Protein AF-A0A9E5PZZ7-F1 (afdb_monomer_lite)

Foldseek 3Di:
DPDDDPDPDDPPDDPPLVCLLVLVAAEAEAEADAQCPPPPPNVSSLVSLQVQQVQLVVLCVVQPPPDPVSSVVSNVVSSVVSHHAYEYEHCDCHPSNVSHPYYAHAFDQQQAWDWDADPQQFIAIRHHNDHGPDRHYHPLLVVLVVLVVQLVVCVVVVNNVRSVVSPPSPDPGPQSVVVVVLVVADLQPPDDQNHDHPDGNVVNVVCDPVGDGPPHHDDPD

Radius of gyration: 20.5 Å; chains: 1; bounding box: 52×40×53 Å

Structure (mmCIF, N/CA/C/O backbone):
data_AF-A0A9E5PZZ7-F1
#
_entry.id   AF-A0A9E5PZZ7-F1
#
loop_
_atom_site.group_PDB
_atom_site.id
_atom_site.type_symbol
_atom_site.label_atom_id
_atom_site.label_alt_id
_atom_site.label_comp_id
_atom_site.label_asym_id
_atom_site.label_entity_id
_atom_site.label_seq_id
_atom_site.pdbx_PDB_ins_code
_atom_site.Cartn_x
_atom_site.Cartn_y
_atom_site.Cartn_z
_atom_site.occupancy
_atom_site.B_iso_or_equiv
_atom_site.auth_seq_id
_atom_site.auth_comp_id
_atom_site.auth_asym_id
_atom_site.auth_atom_id
_atom_site.pdbx_PDB_model_num
ATOM 1 N N . ALA A 1 1 ? 26.494 -3.458 -3.708 1.00 45.69 1 ALA A N 1
ATOM 2 C CA . ALA A 1 1 ? 25.987 -3.194 -2.348 1.00 45.69 1 ALA A CA 1
ATOM 3 C C . ALA A 1 1 ? 24.467 -3.154 -2.428 1.00 45.69 1 ALA A C 1
ATOM 5 O O . ALA A 1 1 ? 23.965 -2.548 -3.360 1.00 45.69 1 ALA A O 1
ATOM 6 N N . TYR A 1 2 ? 23.740 -3.837 -1.543 1.00 40.06 2 TYR A N 1
ATOM 7 C CA . TYR A 1 2 ? 22.280 -3.705 -1.466 1.00 40.06 2 TYR A CA 1
ATOM 8 C C . TYR A 1 2 ? 21.966 -2.291 -0.960 1.00 40.06 2 TYR A C 1
ATOM 10 O O . TYR A 1 2 ? 22.237 -1.984 0.202 1.00 40.06 2 TYR A O 1
ATOM 18 N N . VAL A 1 3 ? 21.504 -1.399 -1.838 1.00 49.88 3 VAL A N 1
ATOM 19 C CA . VAL A 1 3 ? 21.250 0.002 -1.484 1.00 49.88 3 VAL A CA 1
ATOM 20 C C . VAL A 1 3 ? 19.803 0.112 -1.025 1.00 49.88 3 VAL A C 1
ATOM 22 O O . VAL A 1 3 ? 18.913 0.436 -1.796 1.00 49.88 3 VAL A O 1
ATOM 25 N N . ARG A 1 4 ? 19.546 -0.171 0.256 1.00 60.03 4 ARG A N 1
ATOM 26 C CA . ARG A 1 4 ? 18.259 0.212 0.850 1.00 60.03 4 ARG A CA 1
ATOM 27 C C . ARG A 1 4 ? 18.177 1.748 0.829 1.00 60.03 4 ARG A C 1
ATOM 29 O O . ARG A 1 4 ? 19.138 2.376 1.289 1.00 60.03 4 ARG A O 1
ATOM 36 N N . PRO A 1 5 ? 17.062 2.355 0.380 1.00 58.66 5 PRO A N 1
ATOM 37 C CA . PRO A 1 5 ? 16.854 3.791 0.516 1.00 58.66 5 PRO A CA 1
ATOM 38 C C . PRO A 1 5 ? 17.131 4.260 1.955 1.00 58.66 5 PRO A C 1
ATOM 40 O O . PRO A 1 5 ? 16.873 3.512 2.911 1.00 58.66 5 PRO A O 1
ATOM 43 N N . PRO A 1 6 ? 17.676 5.472 2.152 1.00 66.75 6 PRO A N 1
ATOM 44 C CA . PRO A 1 6 ? 17.925 5.987 3.490 1.00 66.75 6 PRO A CA 1
ATOM 45 C C . PRO A 1 6 ? 16.616 6.022 4.288 1.00 66.75 6 PRO A C 1
ATOM 47 O O . PRO A 1 6 ? 15.587 6.480 3.798 1.00 66.75 6 PRO A O 1
ATOM 50 N N . TYR A 1 7 ? 16.645 5.524 5.530 1.00 74.19 7 TYR A N 1
ATOM 51 C CA . TYR A 1 7 ? 15.486 5.608 6.421 1.00 74.19 7 TYR A CA 1
ATOM 52 C C . TYR A 1 7 ? 15.152 7.089 6.668 1.00 74.19 7 TYR A C 1
ATOM 54 O O . TYR A 1 7 ? 16.017 7.797 7.188 1.00 74.19 7 TYR A O 1
ATOM 62 N N . PRO A 1 8 ? 13.934 7.559 6.338 1.00 73.62 8 PRO A N 1
ATOM 63 C CA . PRO A 1 8 ? 13.590 8.979 6.420 1.00 73.62 8 PRO A CA 1
ATOM 64 C C . PRO A 1 8 ? 13.375 9.469 7.862 1.00 73.62 8 PRO A C 1
ATOM 66 O O . PRO A 1 8 ? 13.226 10.666 8.094 1.00 73.62 8 PRO A O 1
ATOM 69 N N . GLY A 1 9 ? 13.325 8.559 8.842 1.00 79.88 9 GLY A N 1
ATOM 70 C CA . GLY A 1 9 ? 13.152 8.889 10.256 1.00 79.88 9 GLY A CA 1
ATOM 71 C C . GLY A 1 9 ? 14.465 9.008 11.037 1.00 79.88 9 GLY A C 1
ATOM 72 O O . GLY A 1 9 ? 15.567 8.820 10.522 1.00 79.88 9 GLY A O 1
ATOM 73 N N . ARG A 1 10 ? 14.337 9.283 12.340 1.00 83.31 10 ARG A N 1
ATOM 74 C CA . ARG A 1 10 ? 15.480 9.349 13.267 1.00 83.31 10 ARG A CA 1
ATOM 75 C C . ARG A 1 10 ? 16.170 7.986 13.392 1.00 83.31 10 ARG A C 1
ATOM 77 O O . ARG A 1 10 ? 15.528 6.948 13.266 1.00 83.31 10 ARG A O 1
ATOM 84 N N . ARG A 1 11 ? 17.480 7.993 13.652 1.00 84.56 11 ARG A N 1
ATOM 85 C CA . ARG A 1 11 ? 18.264 6.783 13.945 1.00 84.56 11 ARG A CA 1
ATOM 86 C C . ARG A 1 11 ? 18.409 6.604 15.469 1.00 84.56 11 ARG A C 1
ATOM 88 O O . ARG A 1 11 ? 18.587 7.613 16.149 1.00 84.56 11 ARG A O 1
ATOM 95 N N . PRO A 1 12 ? 18.376 5.363 15.997 1.00 86.75 12 PRO A N 1
ATOM 96 C CA . PRO A 1 12 ? 18.139 4.102 15.283 1.00 86.75 12 PRO A CA 1
ATOM 97 C C . PRO A 1 12 ? 16.712 4.016 14.719 1.00 86.75 12 PRO A C 1
ATOM 99 O O . PRO A 1 12 ? 15.800 4.660 15.229 1.00 86.75 12 PRO A O 1
ATOM 102 N N . ALA A 1 13 ? 16.541 3.260 13.628 1.00 85.19 13 ALA A N 1
ATOM 103 C CA . ALA A 1 13 ? 15.223 3.074 13.023 1.00 85.19 13 ALA A CA 1
ATOM 104 C C . ALA A 1 13 ? 14.261 2.402 14.018 1.00 85.19 13 ALA A C 1
ATOM 106 O O . ALA A 1 13 ? 14.695 1.633 14.878 1.00 85.19 13 ALA A O 1
ATOM 107 N N . LEU A 1 14 ? 12.963 2.687 13.887 1.00 87.19 14 LEU A N 1
ATOM 108 C CA . LEU A 1 14 ? 11.939 2.118 14.759 1.00 87.19 14 LEU A CA 1
ATOM 109 C C . LEU A 1 14 ? 11.929 0.588 14.631 1.00 87.19 14 LEU A C 1
ATOM 111 O O . LEU A 1 14 ? 11.796 0.056 13.529 1.00 87.19 14 LEU A O 1
ATOM 115 N N . ASN A 1 15 ? 12.027 -0.118 15.758 1.00 90.69 15 ASN A N 1
ATOM 116 C CA . ASN A 1 15 ? 11.728 -1.544 15.795 1.00 90.69 15 ASN A CA 1
ATOM 117 C C . ASN A 1 15 ? 10.203 -1.709 15.792 1.00 90.69 15 ASN A C 1
ATOM 119 O O . ASN A 1 15 ? 9.556 -1.517 16.820 1.00 90.69 15 ASN A O 1
ATOM 123 N N . VAL A 1 16 ? 9.645 -2.009 14.619 1.00 90.81 16 VAL A N 1
ATOM 124 C CA . VAL A 1 16 ? 8.195 -2.055 14.389 1.00 90.81 16 VAL A CA 1
ATOM 125 C C . VAL A 1 16 ? 7.518 -3.101 15.274 1.00 90.81 16 VAL A C 1
ATOM 127 O O . VAL A 1 16 ? 6.515 -2.782 15.906 1.00 90.81 16 VAL A O 1
ATOM 130 N N . ASP A 1 17 ? 8.086 -4.301 15.393 1.00 91.19 17 ASP A N 1
ATOM 131 C CA . ASP A 1 17 ? 7.550 -5.378 16.233 1.00 91.19 17 ASP A CA 1
ATOM 132 C C . ASP A 1 17 ? 7.431 -4.949 17.698 1.00 91.19 17 ASP A C 1
ATOM 134 O O . ASP A 1 17 ? 6.389 -5.126 18.333 1.00 91.19 17 ASP A O 1
ATOM 138 N N . GLU A 1 18 ? 8.481 -4.323 18.235 1.00 92.38 18 GLU A N 1
ATOM 139 C CA . GLU A 1 18 ? 8.462 -3.819 19.608 1.00 92.38 18 GLU A CA 1
ATOM 140 C C . GLU A 1 18 ? 7.520 -2.626 19.775 1.00 92.38 18 GLU A C 1
ATOM 142 O O . GLU A 1 18 ? 6.812 -2.564 20.776 1.00 92.38 18 GLU A O 1
ATOM 147 N N . ALA A 1 19 ? 7.460 -1.707 18.809 1.00 93.69 19 ALA A N 1
ATOM 148 C CA . ALA A 1 19 ? 6.554 -0.559 18.850 1.00 93.69 19 ALA A CA 1
ATOM 149 C C . ALA A 1 19 ? 5.079 -0.996 18.822 1.00 93.69 19 ALA A C 1
ATOM 151 O O . ALA A 1 19 ? 4.239 -0.467 19.558 1.00 93.69 19 ALA A O 1
ATOM 152 N N . VAL A 1 20 ? 4.760 -2.011 18.012 1.00 94.56 20 VAL A N 1
ATOM 153 C CA . VAL A 1 20 ? 3.444 -2.653 17.995 1.00 94.56 20 VAL A CA 1
ATOM 154 C C . VAL A 1 20 ? 3.165 -3.296 19.351 1.00 94.56 20 VAL A C 1
ATOM 156 O O . VAL A 1 20 ? 2.118 -3.027 19.936 1.00 94.56 20 VAL A O 1
ATOM 159 N N . ARG A 1 21 ? 4.096 -4.072 19.908 1.00 91.38 21 ARG A N 1
ATOM 160 C CA . ARG A 1 21 ? 3.911 -4.725 21.212 1.00 91.38 21 ARG A CA 1
ATOM 161 C C . ARG A 1 21 ? 3.745 -3.729 22.370 1.00 91.38 21 ARG A C 1
ATOM 163 O O . ARG A 1 21 ? 2.951 -3.969 23.271 1.00 91.38 21 ARG A O 1
ATOM 170 N N . ARG A 1 22 ? 4.484 -2.616 22.362 1.00 93.75 22 ARG A N 1
ATOM 171 C CA . ARG A 1 22 ? 4.503 -1.601 23.436 1.00 93.75 22 ARG A CA 1
ATOM 172 C C . ARG A 1 22 ? 3.323 -0.634 23.419 1.00 93.75 22 ARG A C 1
ATOM 174 O O . ARG A 1 22 ? 3.222 0.201 24.311 1.00 93.75 22 ARG A O 1
ATOM 181 N N . GLY A 1 23 ? 2.434 -0.717 22.431 1.00 94.19 23 GLY A N 1
ATOM 182 C CA . GLY A 1 23 ? 1.287 0.190 22.367 1.00 94.19 23 GLY A CA 1
ATOM 183 C C . GLY A 1 23 ? 1.538 1.504 21.624 1.00 94.19 23 GLY A C 1
ATOM 184 O O . GLY A 1 23 ? 0.652 2.359 21.597 1.00 94.19 23 GLY A O 1
ATOM 185 N N . GLU A 1 24 ? 2.716 1.672 21.018 1.00 94.44 24 GLU A N 1
ATOM 186 C CA . GLU A 1 24 ? 3.156 2.928 20.393 1.00 94.44 24 GLU A CA 1
ATOM 187 C C . GLU A 1 24 ? 2.465 3.167 19.039 1.00 94.44 24 GLU A C 1
ATOM 189 O O . GLU A 1 24 ? 2.231 4.304 18.633 1.00 94.44 24 GLU A O 1
ATOM 194 N N . VAL A 1 25 ? 2.077 2.088 18.351 1.00 95.00 25 VAL A N 1
ATOM 195 C CA . VAL A 1 25 ? 1.403 2.138 17.045 1.00 95.00 25 VAL A CA 1
ATOM 196 C C . VAL A 1 25 ? -0.115 2.167 17.222 1.00 95.00 25 VAL A C 1
ATOM 198 O O . VAL A 1 25 ? -0.680 1.245 17.810 1.00 95.00 25 VAL A O 1
ATOM 201 N N . LYS A 1 26 ? -0.794 3.195 16.697 1.00 95.75 26 LYS A N 1
ATOM 202 C CA . LYS A 1 26 ? -2.271 3.293 16.698 1.00 95.75 26 LYS A CA 1
ATOM 203 C C . LYS A 1 26 ? -2.919 2.726 15.442 1.00 95.75 26 LYS A C 1
ATOM 205 O O . LYS A 1 26 ? -3.989 2.136 15.533 1.00 95.75 26 LYS A O 1
ATOM 210 N N . THR A 1 27 ? -2.236 2.831 14.311 1.00 96.56 27 THR A N 1
ATOM 211 C CA . THR A 1 27 ? -2.688 2.290 13.031 1.00 96.56 27 THR A CA 1
ATOM 212 C C . THR A 1 27 ? -1.563 1.471 12.428 1.00 96.56 27 THR A C 1
ATOM 214 O O . THR A 1 27 ? -0.437 1.959 12.346 1.00 96.56 27 THR A O 1
ATOM 217 N N . PHE A 1 28 ? -1.858 0.240 12.016 1.00 97.00 28 PHE A N 1
ATOM 218 C CA . PHE A 1 28 ? -0.879 -0.667 11.428 1.00 97.00 28 PHE A CA 1
ATOM 219 C C . PHE A 1 28 ? -1.353 -1.120 10.048 1.00 97.00 28 PHE A C 1
ATOM 221 O O . PHE A 1 28 ? -2.359 -1.816 9.936 1.00 97.00 28 PHE A O 1
ATOM 228 N N . TRP A 1 29 ? -0.652 -0.678 9.003 1.00 97.44 29 TRP A N 1
ATOM 229 C CA . TRP A 1 29 ? -0.951 -1.002 7.609 1.00 97.44 29 TRP A CA 1
ATOM 230 C C . TRP A 1 29 ? -0.007 -2.101 7.135 1.00 97.44 29 TRP A C 1
ATOM 232 O O . TRP A 1 29 ? 1.200 -1.891 7.035 1.00 97.44 29 TRP A O 1
ATOM 242 N N . ILE A 1 30 ? -0.564 -3.269 6.838 1.00 97.12 30 ILE A N 1
ATOM 243 C CA . ILE A 1 30 ? 0.160 -4.424 6.317 1.00 97.12 30 ILE A CA 1
ATOM 244 C C . ILE A 1 30 ? -0.030 -4.438 4.797 1.00 97.12 30 ILE A C 1
ATOM 246 O O . ILE A 1 30 ? -1.099 -4.805 4.323 1.00 97.12 30 ILE A O 1
ATOM 250 N N . GLY A 1 31 ? 0.964 -3.966 4.042 1.00 96.75 31 GLY A N 1
ATOM 251 C CA . GLY A 1 31 ? 0.909 -3.906 2.576 1.00 96.75 31 GLY A CA 1
ATOM 252 C C . GLY A 1 31 ? 1.820 -4.946 1.934 1.00 96.75 31 GLY A C 1
ATOM 253 O O . GLY A 1 31 ? 3.018 -4.946 2.220 1.00 96.75 31 GLY A O 1
ATOM 254 N N . GLY A 1 32 ? 1.259 -5.834 1.109 1.00 96.00 32 GLY A N 1
ATOM 255 C CA . GLY A 1 32 ? 2.006 -6.811 0.302 1.00 96.00 32 GLY A CA 1
ATOM 256 C C . GLY A 1 32 ? 2.946 -7.727 1.095 1.00 96.00 32 GLY A C 1
ATOM 257 O O . GLY A 1 32 ? 3.969 -8.174 0.577 1.00 96.00 32 GLY A O 1
ATOM 258 N N . CYS A 1 33 ? 2.668 -7.961 2.380 1.00 95.88 33 CYS A N 1
ATOM 259 C CA . CYS A 1 33 ? 3.504 -8.783 3.249 1.00 95.88 33 CYS A CA 1
ATOM 260 C C . CYS A 1 33 ? 2.682 -9.482 4.339 1.00 95.88 33 CYS A C 1
ATOM 262 O O . CYS A 1 33 ? 1.543 -9.122 4.621 1.00 95.88 33 CYS A O 1
ATOM 264 N N . ASN A 1 34 ? 3.274 -10.498 4.970 1.00 96.56 34 ASN A N 1
ATOM 265 C CA . ASN A 1 34 ? 2.586 -11.366 5.927 1.00 96.56 34 ASN A CA 1
ATOM 266 C C . ASN A 1 34 ? 3.395 -11.514 7.234 1.00 96.56 34 ASN A C 1
ATOM 268 O O . ASN A 1 34 ? 3.983 -12.572 7.483 1.00 96.56 34 ASN A O 1
ATOM 272 N N . PRO A 1 35 ? 3.476 -10.457 8.066 1.00 95.62 35 PRO A N 1
ATOM 273 C CA . PRO A 1 35 ? 4.338 -10.426 9.247 1.00 95.62 35 PRO A CA 1
ATOM 274 C C . PRO A 1 35 ? 4.026 -11.504 10.291 1.00 95.62 35 PRO A C 1
ATOM 276 O O . PRO A 1 35 ? 4.925 -11.851 11.050 1.00 95.62 35 PRO A O 1
ATOM 279 N N . VAL A 1 36 ? 2.819 -12.086 10.321 1.00 95.50 36 VAL A N 1
ATOM 280 C CA . VAL A 1 36 ? 2.527 -13.206 11.245 1.00 95.50 36 VAL A CA 1
ATOM 281 C C . VAL A 1 36 ? 3.223 -14.509 10.850 1.00 95.50 36 VAL A C 1
ATOM 283 O O . VAL A 1 36 ? 3.236 -15.442 11.640 1.00 95.50 36 VAL A O 1
ATOM 286 N N . LEU A 1 37 ? 3.810 -14.587 9.651 1.00 95.31 37 LEU A N 1
ATOM 287 C CA . LEU A 1 37 ? 4.619 -15.731 9.219 1.00 95.31 37 LEU A CA 1
ATOM 288 C C . LEU A 1 37 ? 6.098 -15.382 9.026 1.00 95.31 37 LEU A C 1
ATOM 290 O O . LEU A 1 37 ? 6.935 -16.278 9.059 1.00 95.31 37 LEU A O 1
ATOM 294 N N . THR A 1 38 ? 6.431 -14.111 8.776 1.00 95.69 38 THR A N 1
ATOM 295 C CA . THR A 1 38 ? 7.761 -13.741 8.263 1.00 95.69 38 THR A CA 1
ATOM 296 C C . THR A 1 38 ? 8.612 -12.904 9.207 1.00 95.69 38 THR A C 1
ATOM 298 O O . THR A 1 38 ? 9.815 -12.788 8.968 1.00 95.69 38 THR A O 1
ATOM 301 N N . THR A 1 39 ? 8.047 -12.315 10.269 1.00 93.75 39 THR A N 1
ATOM 302 C CA . THR A 1 39 ? 8.884 -11.591 11.236 1.00 93.75 39 THR A CA 1
ATOM 303 C C . THR A 1 39 ? 9.608 -12.544 12.187 1.00 93.75 39 THR A C 1
ATOM 305 O O . THR A 1 39 ? 9.138 -13.641 12.484 1.00 93.75 39 THR A O 1
ATOM 308 N N . LEU A 1 40 ? 10.751 -12.104 12.722 1.00 91.25 40 LEU A N 1
ATOM 309 C CA . LEU A 1 40 ? 11.592 -12.892 13.629 1.00 91.25 40 LEU A CA 1
ATOM 310 C C . LEU A 1 40 ? 10.856 -13.316 14.910 1.00 91.25 40 LEU A C 1
ATOM 312 O O . LEU A 1 40 ? 11.209 -14.321 15.519 1.00 91.25 40 LEU A O 1
ATOM 316 N N . ARG A 1 41 ? 9.840 -12.551 15.330 1.00 91.06 41 ARG A N 1
ATOM 317 C CA . ARG A 1 41 ? 8.987 -12.845 16.491 1.00 91.06 41 ARG A CA 1
ATOM 318 C C . ARG A 1 41 ? 7.529 -13.066 16.078 1.00 91.06 41 ARG A C 1
ATOM 320 O O . ARG A 1 41 ? 6.629 -12.475 16.669 1.00 91.06 41 ARG A O 1
ATOM 327 N N . ALA A 1 42 ? 7.308 -13.898 15.062 1.00 94.31 42 ALA A N 1
ATOM 328 C CA . ALA A 1 42 ? 6.006 -14.123 14.427 1.00 94.31 42 ALA A CA 1
ATOM 329 C C . ALA A 1 42 ? 4.849 -14.372 15.413 1.00 94.31 42 ALA A C 1
ATOM 331 O O . ALA A 1 42 ? 3.826 -13.697 15.330 1.00 94.31 42 ALA A O 1
ATOM 332 N N . GLU A 1 43 ? 5.046 -15.235 16.415 1.00 95.19 43 GLU A N 1
ATOM 333 C CA . GLU A 1 43 ? 4.030 -15.505 17.445 1.00 95.19 43 GLU A CA 1
ATOM 334 C C . GLU A 1 43 ? 3.680 -14.250 18.265 1.00 95.19 43 GLU A C 1
ATOM 336 O O . GLU A 1 43 ? 2.511 -13.957 18.517 1.00 95.19 43 GLU A O 1
ATOM 341 N N . ALA A 1 44 ? 4.689 -13.473 18.672 1.00 94.88 44 ALA A N 1
ATOM 342 C CA . ALA A 1 44 ? 4.471 -12.250 19.441 1.00 94.88 44 ALA A CA 1
ATOM 343 C C . ALA A 1 44 ? 3.796 -11.163 18.593 1.00 94.88 44 ALA A C 1
ATOM 345 O O . ALA A 1 44 ? 2.969 -10.413 19.111 1.00 94.88 44 ALA A O 1
ATOM 346 N N . MET A 1 45 ? 4.126 -11.093 17.301 1.00 96.56 45 MET A N 1
ATOM 347 C CA . MET A 1 45 ? 3.456 -10.210 16.350 1.00 96.56 45 MET A CA 1
ATOM 348 C C . MET A 1 45 ? 1.983 -10.588 16.203 1.00 96.56 45 MET A C 1
ATOM 350 O O . MET A 1 45 ? 1.122 -9.731 16.377 1.00 96.56 45 MET A O 1
ATOM 354 N N . GLU A 1 46 ? 1.675 -11.860 15.944 1.00 97.50 46 GLU A N 1
ATOM 355 C CA . GLU A 1 46 ? 0.293 -12.327 15.812 1.00 97.50 46 GLU A CA 1
ATOM 356 C C . GLU A 1 46 ? -0.516 -12.064 17.085 1.00 97.50 46 GLU A C 1
ATOM 358 O O . GLU A 1 46 ? -1.597 -11.475 17.023 1.00 97.50 46 GLU A O 1
ATOM 363 N N . ARG A 1 47 ? 0.050 -12.392 18.251 1.00 97.38 47 ARG A N 1
ATOM 364 C CA . ARG A 1 47 ? -0.565 -12.095 19.547 1.00 97.38 47 ARG A CA 1
ATOM 365 C C . ARG A 1 47 ? -0.857 -10.603 19.706 1.00 97.38 47 ARG A C 1
ATOM 367 O O . ARG A 1 47 ? -1.957 -10.239 20.111 1.00 97.38 47 ARG A O 1
ATOM 374 N N . ALA A 1 48 ? 0.082 -9.735 19.329 1.00 96.81 48 ALA A N 1
ATOM 375 C CA . ALA A 1 48 ? -0.121 -8.293 19.394 1.00 96.81 48 ALA A CA 1
ATOM 376 C C . ALA A 1 48 ? -1.207 -7.804 18.419 1.00 96.81 48 ALA A C 1
ATOM 378 O O . ALA A 1 48 ? -1.981 -6.921 18.788 1.00 96.81 48 ALA A O 1
ATOM 379 N N . LEU A 1 49 ? -1.313 -8.368 17.208 1.00 97.50 49 LEU A N 1
ATOM 380 C CA . LEU A 1 49 ? -2.407 -8.042 16.283 1.00 97.50 49 LEU A CA 1
ATOM 381 C C . LEU A 1 49 ? -3.773 -8.425 16.869 1.00 97.50 49 LEU A C 1
ATOM 383 O O . LEU A 1 49 ? -4.714 -7.637 16.773 1.00 97.50 49 LEU A O 1
ATOM 387 N N . ILE A 1 50 ? -3.870 -9.591 17.514 1.00 97.75 50 ILE A N 1
ATOM 388 C CA . ILE A 1 50 ? -5.099 -10.072 18.160 1.00 97.75 50 ILE A CA 1
ATOM 389 C C . ILE A 1 50 ? -5.462 -9.183 19.355 1.00 97.75 50 ILE A C 1
ATOM 391 O O . ILE A 1 50 ? -6.532 -8.573 19.373 1.00 97.75 50 ILE A O 1
ATOM 395 N N . GLU A 1 51 ? -4.568 -9.079 20.340 1.00 97.69 51 GLU A N 1
ATOM 396 C CA . GLU A 1 51 ? -4.832 -8.396 21.611 1.00 97.69 51 GLU A CA 1
ATOM 397 C C . GLU A 1 51 ? -5.076 -6.902 21.405 1.00 97.69 51 GLU A C 1
ATOM 399 O O . GLU A 1 51 ? -6.025 -6.333 21.946 1.00 97.69 51 GLU A O 1
ATOM 404 N N . ARG A 1 52 ? -4.255 -6.252 20.574 1.00 97.75 52 ARG A N 1
ATOM 405 C CA . ARG A 1 52 ? -4.393 -4.815 20.324 1.00 97.75 52 ARG A CA 1
ATOM 406 C C . ARG A 1 52 ? -5.478 -4.500 19.302 1.00 97.75 52 ARG A C 1
ATOM 408 O O . ARG A 1 52 ? -6.023 -3.400 19.338 1.00 97.75 52 ARG A O 1
ATOM 415 N N . GLY A 1 53 ? -5.820 -5.428 18.411 1.00 98.12 53 GLY A N 1
ATOM 416 C CA . GLY A 1 53 ? -6.957 -5.277 17.502 1.00 98.12 53 GLY A CA 1
ATOM 417 C C . GLY A 1 53 ? -8.311 -5.443 18.200 1.00 98.12 53 GLY A C 1
ATOM 418 O O . GLY A 1 53 ? -9.291 -4.819 17.794 1.00 98.12 53 GLY A O 1
ATOM 419 N N . ALA A 1 54 ? -8.384 -6.224 19.282 1.00 98.38 54 ALA A N 1
ATOM 420 C CA . ALA A 1 54 ? -9.644 -6.557 19.952 1.00 98.38 54 ALA A CA 1
ATOM 421 C C . ALA A 1 54 ? -10.519 -5.338 20.332 1.00 98.38 54 ALA A C 1
ATOM 423 O O . ALA A 1 54 ? -11.696 -5.350 19.963 1.00 98.38 54 ALA A O 1
ATOM 424 N N . PRO A 1 55 ? -9.997 -4.246 20.938 1.00 98.44 55 PRO A N 1
ATOM 425 C CA . PRO A 1 55 ? -10.820 -3.076 21.263 1.00 98.44 55 PRO A CA 1
ATOM 426 C C . PRO A 1 55 ? -11.450 -2.408 20.033 1.00 98.44 55 PRO A C 1
ATOM 428 O O . PRO A 1 55 ? -12.572 -1.906 20.086 1.00 98.44 55 PRO A O 1
ATOM 431 N N . VAL A 1 56 ? -10.730 -2.387 18.908 1.00 98.50 56 VAL A N 1
ATOM 432 C CA . VAL A 1 56 ? -11.225 -1.814 17.649 1.00 98.50 56 VAL A CA 1
ATOM 433 C C . VAL A 1 56 ? -12.278 -2.728 17.028 1.00 98.50 56 VAL A C 1
ATOM 435 O O . VAL A 1 56 ? -13.303 -2.246 16.544 1.00 98.50 56 VAL A O 1
ATOM 438 N N . ARG A 1 57 ? -12.068 -4.047 17.078 1.00 98.19 57 ARG A N 1
ATOM 439 C CA . ARG A 1 57 ? -13.040 -5.047 16.619 1.00 98.19 57 ARG A CA 1
ATOM 440 C C . ARG A 1 57 ? -14.354 -4.963 17.398 1.00 98.19 57 ARG A C 1
ATOM 442 O O . ARG A 1 57 ? -15.420 -4.990 16.788 1.00 98.19 57 ARG A O 1
ATOM 449 N N . GLU A 1 58 ? -14.284 -4.785 18.715 1.00 98.44 58 GLU A N 1
ATOM 450 C CA . GLU A 1 58 ? -15.450 -4.551 19.574 1.00 98.44 58 GLU A CA 1
ATOM 451 C C . GLU A 1 58 ? -16.175 -3.245 19.209 1.00 98.44 58 GLU A C 1
ATOM 453 O O . GLU A 1 58 ? -17.397 -3.233 19.039 1.00 98.44 58 GLU A O 1
ATOM 458 N N . ALA A 1 59 ? -15.435 -2.147 19.018 1.00 98.44 59 ALA A N 1
ATOM 459 C CA . ALA A 1 59 ? -16.009 -0.869 18.597 1.00 98.44 59 ALA A CA 1
ATOM 460 C C . ALA A 1 59 ? -16.711 -0.969 17.232 1.00 98.44 59 ALA A C 1
ATOM 462 O O . ALA A 1 59 ? -17.803 -0.433 17.047 1.00 98.44 59 ALA A O 1
ATOM 463 N N . LEU A 1 60 ? -16.123 -1.692 16.278 1.00 97.88 60 LEU A N 1
ATOM 464 C CA . LEU A 1 60 ? -16.725 -1.938 14.967 1.00 97.88 60 LEU A CA 1
ATOM 465 C C . LEU A 1 60 ? -17.997 -2.785 15.058 1.00 97.88 60 LEU A C 1
ATOM 467 O O . LEU A 1 60 ? -18.958 -2.504 14.340 1.00 97.88 60 LEU A O 1
ATOM 471 N N . ALA A 1 61 ? -18.010 -3.797 15.928 1.00 97.88 61 ALA A N 1
ATOM 472 C CA . ALA A 1 61 ? -19.167 -4.659 16.136 1.00 97.88 61 ALA A CA 1
ATOM 473 C C . ALA A 1 61 ? -20.328 -3.901 16.799 1.00 97.88 61 ALA A C 1
ATOM 475 O O . ALA A 1 61 ? -21.452 -3.948 16.300 1.00 97.88 61 ALA A O 1
ATOM 476 N N . SER A 1 62 ? -20.053 -3.145 17.868 1.00 97.88 62 SER A N 1
ATOM 477 C CA . SER A 1 62 ? -21.071 -2.391 18.619 1.00 97.88 62 SER A CA 1
ATOM 478 C C . SER A 1 62 ? -21.643 -1.192 17.856 1.00 97.88 62 SER A C 1
ATOM 480 O O . SER A 1 62 ? -22.725 -0.705 18.178 1.00 97.88 62 SER A O 1
ATOM 482 N N . THR A 1 63 ? -20.946 -0.723 16.818 1.00 98.19 63 THR A N 1
ATOM 483 C CA . THR A 1 63 ? -21.394 0.388 15.964 1.00 98.19 63 THR A CA 1
ATOM 484 C C . THR A 1 63 ? -21.825 -0.045 14.563 1.00 98.19 63 THR A C 1
ATOM 486 O O . THR A 1 63 ? -21.970 0.787 13.663 1.00 98.19 63 THR A O 1
ATOM 489 N N . ARG A 1 64 ? -22.054 -1.346 14.344 1.00 96.62 64 ARG A N 1
ATOM 490 C CA . ARG A 1 64 ? -22.501 -1.870 13.049 1.00 96.62 64 ARG A CA 1
ATOM 491 C C . ARG A 1 64 ? -23.807 -1.195 12.608 1.00 96.62 64 ARG A C 1
ATOM 493 O O . ARG A 1 64 ? -24.756 -1.104 13.374 1.00 96.62 64 ARG A O 1
ATOM 500 N N . GLY A 1 65 ? -23.840 -0.719 11.362 1.00 95.94 65 GLY A N 1
ATOM 501 C CA . GLY A 1 65 ? -25.001 -0.033 10.777 1.00 95.94 65 GLY A CA 1
ATOM 502 C C . GLY A 1 65 ? -25.152 1.445 11.156 1.00 95.94 65 GLY A C 1
ATOM 503 O O . GLY A 1 65 ? -25.972 2.130 10.554 1.00 95.94 65 GLY A O 1
ATOM 504 N N . ARG A 1 66 ? -24.351 1.967 12.097 1.00 97.50 66 ARG A N 1
ATOM 505 C CA . ARG A 1 66 ? -24.357 3.398 12.444 1.00 97.50 66 ARG A CA 1
ATOM 506 C C . ARG A 1 66 ? -23.670 4.239 11.353 1.00 97.50 66 ARG A C 1
ATOM 508 O O . ARG A 1 66 ? -22.838 3.701 10.610 1.00 97.50 66 ARG A O 1
ATOM 515 N N . PRO A 1 67 ? -23.957 5.551 11.263 1.00 97.81 67 PRO A N 1
ATOM 516 C CA . PRO A 1 67 ? -23.258 6.457 10.353 1.00 97.81 67 PRO A CA 1
ATOM 517 C C . PRO A 1 67 ? -21.734 6.398 10.516 1.00 97.81 67 PRO A C 1
ATOM 519 O O . PRO A 1 67 ? -21.220 6.218 11.620 1.00 97.81 67 PRO A O 1
ATOM 522 N N . VAL A 1 68 ? -20.994 6.592 9.418 1.00 94.12 68 VAL A N 1
ATOM 523 C CA . VAL A 1 68 ? -19.522 6.469 9.398 1.00 94.12 68 VAL A CA 1
ATOM 524 C C . VAL A 1 68 ? -18.854 7.347 10.461 1.00 94.12 68 VAL A C 1
ATOM 526 O O . VAL A 1 68 ? -17.945 6.873 11.135 1.00 94.12 68 VAL A O 1
ATOM 529 N N . GLY A 1 69 ? -19.330 8.580 10.668 1.00 95.06 69 GLY A N 1
ATOM 530 C CA . GLY A 1 69 ? -18.781 9.485 11.684 1.00 95.06 69 GLY A CA 1
ATOM 531 C C . GLY A 1 69 ? -18.839 8.907 13.103 1.00 95.06 69 GLY A C 1
ATOM 532 O O . GLY A 1 69 ? -17.837 8.916 13.813 1.00 95.06 69 GLY A O 1
ATOM 533 N N . GLU A 1 70 ? -19.968 8.311 13.493 1.00 97.31 70 GLU A N 1
ATOM 534 C CA . GLU A 1 70 ? -20.127 7.683 14.814 1.00 97.31 70 GLU A CA 1
ATOM 535 C C . GLU A 1 70 ? -19.233 6.448 14.974 1.00 97.31 70 GLU A C 1
ATOM 537 O O . GLU A 1 70 ? -18.650 6.220 16.036 1.00 97.31 70 GLU A O 1
ATOM 542 N N . ARG A 1 71 ? -19.078 5.666 13.900 1.00 97.75 71 ARG A N 1
ATOM 543 C CA . ARG A 1 71 ? -18.181 4.503 13.879 1.00 97.75 71 ARG A CA 1
ATOM 544 C C . ARG A 1 71 ? -16.722 4.926 14.042 1.00 97.75 71 ARG A C 1
ATOM 546 O O . ARG A 1 71 ? -15.994 4.315 14.820 1.00 97.75 71 ARG A O 1
ATOM 553 N N . VAL A 1 72 ? -16.303 5.993 13.355 1.00 96.62 72 VAL A N 1
ATOM 554 C CA . VAL A 1 72 ? -14.953 6.565 13.475 1.00 96.62 72 VAL A CA 1
ATOM 555 C C . VAL A 1 72 ? -14.687 7.034 14.904 1.00 96.62 72 VAL A C 1
ATOM 557 O O . VAL A 1 72 ? -13.640 6.697 15.453 1.00 96.62 72 VAL A O 1
ATOM 560 N N . VAL A 1 73 ? -15.635 7.732 15.540 1.00 97.94 73 VAL A N 1
ATOM 561 C CA . VAL A 1 73 ? -15.504 8.155 16.946 1.00 97.94 73 VAL A CA 1
ATOM 562 C C . VAL A 1 73 ? -15.268 6.950 17.860 1.00 97.94 73 VAL A C 1
ATOM 564 O O . VAL A 1 73 ? -14.317 6.955 18.640 1.00 97.94 73 VAL A O 1
ATOM 567 N N . ALA A 1 74 ? -16.056 5.881 17.725 1.00 98.31 74 ALA A N 1
ATOM 568 C CA . ALA A 1 74 ? -15.886 4.679 18.544 1.00 98.31 74 ALA A CA 1
ATOM 569 C C . ALA A 1 74 ? -14.522 3.993 18.333 1.00 98.31 74 ALA A C 1
ATOM 571 O O . ALA A 1 74 ? -13.889 3.567 19.303 1.00 98.31 74 ALA A O 1
ATOM 572 N N . ILE A 1 75 ? -14.039 3.920 17.086 1.00 98.31 75 ILE A N 1
ATOM 573 C CA . ILE A 1 75 ? -12.710 3.378 16.757 1.00 98.31 75 ILE A CA 1
ATOM 574 C C . ILE A 1 75 ? -11.605 4.236 17.384 1.00 98.31 75 ILE A C 1
ATOM 576 O O . ILE A 1 75 ? -10.678 3.698 17.988 1.00 98.31 75 ILE A O 1
ATOM 580 N N . VAL A 1 76 ? -11.701 5.564 17.283 1.00 97.94 76 VAL A N 1
ATOM 581 C CA . VAL A 1 76 ? -10.731 6.491 17.884 1.00 97.94 76 VAL A CA 1
ATO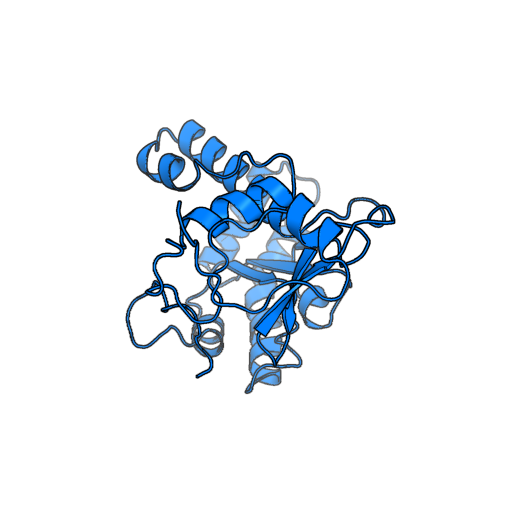M 582 C C . VAL A 1 76 ? -10.694 6.339 19.404 1.00 97.94 76 VAL A C 1
ATOM 584 O O . VAL A 1 76 ? -9.606 6.255 19.976 1.00 97.94 76 VAL A O 1
ATOM 587 N N . GLU A 1 77 ? -11.846 6.218 20.063 1.00 98.25 77 GLU A N 1
ATOM 588 C CA . GLU A 1 77 ? -11.904 5.961 21.506 1.00 98.25 77 GLU A CA 1
ATOM 589 C C . GLU A 1 77 ? -11.296 4.602 21.883 1.00 98.25 77 GLU A C 1
ATOM 591 O O . GLU A 1 77 ? -10.552 4.504 22.860 1.00 98.25 77 GLU A O 1
ATOM 596 N N . ALA A 1 78 ? -11.524 3.555 21.086 1.00 98.06 78 ALA A N 1
ATOM 597 C CA . ALA A 1 78 ? -10.860 2.266 21.281 1.00 98.06 78 ALA A CA 1
ATOM 598 C C . ALA A 1 78 ? -9.331 2.369 21.141 1.00 98.06 78 ALA A C 1
ATOM 600 O O . ALA A 1 78 ? -8.592 1.808 21.955 1.00 98.06 78 ALA A O 1
ATOM 601 N N . MET A 1 79 ? -8.838 3.135 20.163 1.00 97.81 79 MET A N 1
ATOM 602 C CA . MET A 1 79 ? -7.403 3.375 19.983 1.00 97.81 79 MET A CA 1
ATOM 603 C C . MET A 1 79 ? -6.784 4.170 21.143 1.00 97.81 79 MET A C 1
ATOM 605 O O . MET A 1 79 ? -5.656 3.878 21.562 1.00 97.81 79 MET A O 1
ATOM 609 N N . LYS A 1 80 ? -7.507 5.144 21.713 1.00 96.50 80 LYS A N 1
ATOM 610 C CA . LYS A 1 80 ? -7.063 5.892 22.905 1.00 96.50 80 LYS A CA 1
ATOM 611 C C . LYS A 1 80 ? -6.867 4.980 24.119 1.00 96.50 80 LYS A C 1
ATOM 613 O O . LYS A 1 80 ? -5.892 5.158 24.840 1.00 96.50 80 LYS A O 1
ATOM 618 N N . ARG A 1 81 ? -7.703 3.945 24.280 1.00 95.06 81 ARG A N 1
ATOM 619 C CA . ARG A 1 81 ? -7.594 2.930 25.351 1.00 95.06 81 ARG A CA 1
ATOM 620 C C . ARG A 1 81 ? -6.528 1.848 25.115 1.00 95.06 81 ARG A C 1
ATOM 622 O O . ARG A 1 81 ? -6.452 0.895 25.878 1.00 95.06 81 ARG A O 1
ATOM 629 N N . GLY A 1 82 ? -5.712 1.975 24.068 1.00 94.75 82 GLY A N 1
ATOM 630 C CA . GLY A 1 82 ? -4.622 1.037 23.759 1.00 94.75 82 GLY A CA 1
ATOM 631 C C . GLY A 1 82 ? -4.858 0.165 22.524 1.00 94.75 82 GLY A C 1
ATOM 632 O O . GLY A 1 82 ? -3.919 -0.493 22.063 1.00 94.75 82 GLY A O 1
ATOM 633 N N . GLY A 1 83 ? -6.061 0.225 21.942 1.00 97.88 83 GLY A N 1
ATOM 634 C CA . GLY A 1 83 ? -6.390 -0.459 20.696 1.00 97.88 83 GLY A CA 1
ATOM 635 C C . GLY A 1 83 ? -5.546 0.003 19.504 1.00 97.88 83 GLY A C 1
ATOM 636 O O . GLY A 1 83 ? -4.921 1.069 19.521 1.00 97.88 83 GLY A O 1
ATOM 637 N N . MET A 1 84 ? -5.539 -0.813 18.456 1.00 98.38 84 MET A N 1
ATOM 638 C CA . MET A 1 84 ? -4.798 -0.587 17.222 1.00 98.38 84 MET A CA 1
ATOM 639 C C . MET A 1 84 ? -5.670 -0.917 16.013 1.00 98.38 84 MET A C 1
ATOM 641 O O . MET A 1 84 ? -6.193 -2.024 15.896 1.00 98.38 84 MET A O 1
ATOM 645 N N . PHE A 1 85 ? -5.808 0.031 15.090 1.00 98.44 85 PHE A N 1
ATOM 6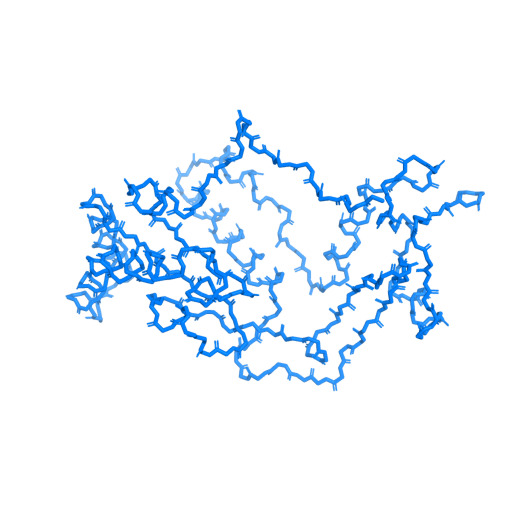46 C CA . PHE A 1 85 ? -6.518 -0.182 13.835 1.00 98.44 85 PHE A CA 1
ATOM 647 C C . PHE A 1 85 ? -5.596 -0.853 12.812 1.00 98.44 85 PHE A C 1
ATOM 649 O O . PHE A 1 85 ? -4.694 -0.233 12.253 1.00 98.44 85 PHE A O 1
ATOM 656 N N . VAL A 1 86 ? -5.806 -2.147 12.593 1.00 98.44 86 VAL A N 1
ATOM 657 C CA . VAL A 1 86 ? -5.090 -2.951 11.592 1.00 98.44 86 VAL A CA 1
ATOM 658 C C . VAL A 1 86 ? -5.781 -2.883 10.227 1.00 98.44 86 VAL A C 1
ATOM 660 O O . VAL A 1 86 ? -6.977 -3.164 10.133 1.00 98.44 86 VAL A O 1
ATOM 663 N N . MET A 1 87 ? -5.018 -2.560 9.186 1.00 98.25 87 MET A N 1
ATOM 664 C CA . MET A 1 87 ? -5.415 -2.619 7.776 1.00 98.25 87 MET A CA 1
ATOM 665 C C . MET A 1 87 ? -4.523 -3.613 7.044 1.00 98.25 87 MET A C 1
ATOM 667 O O . MET A 1 87 ? -3.332 -3.701 7.343 1.00 98.25 87 MET A O 1
ATOM 671 N N . ALA A 1 88 ? -5.083 -4.316 6.068 1.00 98.25 88 ALA A N 1
ATOM 672 C CA . ALA A 1 88 ? -4.324 -5.127 5.129 1.00 98.25 88 ALA A CA 1
ATOM 673 C C . ALA A 1 88 ? -4.587 -4.658 3.697 1.00 98.25 88 ALA A C 1
ATOM 675 O O . ALA A 1 88 ? -5.713 -4.309 3.353 1.00 98.25 88 ALA A O 1
ATOM 676 N N . GLN A 1 89 ? -3.546 -4.661 2.881 1.00 98.06 89 GLN A N 1
ATOM 677 C CA . GLN A 1 89 ? -3.586 -4.416 1.448 1.00 98.06 89 GLN A CA 1
ATOM 678 C C . GLN A 1 89 ? -2.854 -5.572 0.789 1.00 98.06 89 GLN A C 1
ATOM 680 O O . GLN A 1 89 ? -1.648 -5.732 0.987 1.00 98.06 89 GLN A O 1
ATOM 685 N N . ASP A 1 90 ? -3.606 -6.422 0.104 1.00 98.06 90 ASP A N 1
ATOM 686 C CA . ASP A 1 90 ? -3.104 -7.708 -0.359 1.00 98.06 90 ASP A CA 1
ATOM 687 C C . ASP A 1 90 ? -3.969 -8.235 -1.512 1.00 98.06 90 ASP A C 1
ATOM 689 O O . ASP A 1 90 ? -5.118 -7.824 -1.695 1.00 98.06 90 ASP A O 1
ATOM 693 N N . ILE A 1 91 ? -3.402 -9.165 -2.270 1.00 97.56 91 ILE A N 1
ATOM 694 C CA . ILE A 1 91 ? -4.056 -9.880 -3.372 1.00 97.56 91 ILE A CA 1
ATOM 695 C C . ILE A 1 91 ? -4.860 -11.085 -2.852 1.00 97.56 91 ILE A C 1
ATOM 697 O O . ILE A 1 91 ? -5.742 -11.597 -3.538 1.00 97.56 91 ILE A O 1
ATOM 701 N N . TYR A 1 92 ? -4.585 -11.532 -1.619 1.00 96.38 92 TYR A N 1
ATOM 702 C CA . TYR A 1 92 ? -5.281 -12.637 -0.962 1.00 96.38 92 TYR A CA 1
ATOM 703 C C . TYR A 1 92 ? -5.624 -12.330 0.496 1.00 96.38 92 TYR A C 1
ATOM 705 O O . TYR A 1 92 ? -5.012 -11.497 1.162 1.00 96.38 92 TYR A O 1
ATOM 713 N N . LEU A 1 93 ? -6.559 -13.103 1.058 1.00 96.62 93 LEU A N 1
ATOM 714 C CA . LEU A 1 93 ? -6.782 -13.126 2.502 1.00 96.62 93 LEU A CA 1
ATOM 715 C C . LEU A 1 93 ? -5.654 -13.905 3.210 1.00 96.62 93 LEU A C 1
ATOM 717 O O . LEU A 1 93 ? -5.795 -15.085 3.544 1.00 96.62 93 LEU A O 1
ATOM 721 N N . THR A 1 94 ? -4.520 -13.241 3.430 1.00 97.69 94 THR A N 1
ATOM 722 C CA . THR A 1 94 ? -3.343 -13.800 4.113 1.00 97.69 94 THR A CA 1
ATOM 723 C C . THR A 1 94 ? -3.575 -14.058 5.605 1.00 97.69 94 THR A C 1
ATOM 725 O O . THR A 1 94 ? -4.559 -13.612 6.199 1.00 97.69 94 THR A O 1
ATOM 728 N N . ALA A 1 95 ? -2.647 -14.781 6.246 1.00 97.56 95 ALA A N 1
ATOM 729 C CA . ALA A 1 95 ? -2.694 -15.028 7.690 1.00 97.56 95 ALA A CA 1
ATOM 730 C C . ALA A 1 95 ? -2.719 -13.711 8.489 1.00 97.56 95 ALA A C 1
ATOM 732 O O . ALA A 1 95 ? -3.527 -13.565 9.401 1.00 97.56 95 ALA A O 1
ATOM 733 N N . SER A 1 96 ? -1.923 -12.715 8.084 1.00 97.12 96 SER A N 1
ATOM 734 C CA . SER A 1 96 ? -1.998 -11.362 8.640 1.00 97.12 96 SER A CA 1
ATOM 735 C C . SER A 1 96 ? -3.327 -10.664 8.350 1.00 97.12 96 SER A C 1
ATOM 737 O O . SER A 1 96 ? -3.900 -10.063 9.259 1.00 97.12 96 SER A O 1
ATOM 739 N N . ALA A 1 97 ? -3.850 -10.756 7.123 1.00 97.56 97 ALA A N 1
ATOM 740 C CA . ALA A 1 97 ? -5.094 -10.084 6.745 1.00 97.56 97 ALA A CA 1
ATOM 741 C C . ALA A 1 97 ? -6.325 -10.585 7.522 1.00 97.56 97 ALA A C 1
ATOM 743 O O . ALA A 1 97 ? -7.245 -9.806 7.763 1.00 97.56 97 ALA A O 1
ATOM 744 N N . LYS A 1 98 ? -6.331 -11.837 8.006 1.00 97.56 98 LYS A N 1
ATOM 745 C CA . LYS A 1 98 ? -7.398 -12.364 8.888 1.00 97.56 98 LYS A CA 1
ATOM 746 C C . LYS A 1 98 ? -7.556 -11.568 10.189 1.00 97.56 98 LYS A C 1
ATOM 748 O O . LYS A 1 98 ? -8.647 -11.526 10.758 1.00 97.56 98 LYS A O 1
ATOM 753 N N . HIS A 1 99 ? -6.489 -10.911 10.640 1.00 97.75 99 HIS A N 1
ATOM 754 C CA . HIS A 1 99 ? -6.493 -10.068 11.836 1.00 97.75 99 HIS A CA 1
ATOM 755 C C . HIS A 1 99 ? -6.837 -8.603 11.540 1.00 97.75 99 HIS A C 1
ATOM 757 O O . HIS A 1 99 ? -7.055 -7.831 12.474 1.00 97.75 99 HIS A O 1
ATOM 763 N N . ALA A 1 100 ? -6.936 -8.204 10.269 1.00 98.25 100 ALA A N 1
ATOM 764 C CA . ALA A 1 100 ? -7.254 -6.834 9.888 1.00 98.25 100 ALA A CA 1
ATOM 765 C C . ALA A 1 100 ? -8.725 -6.470 10.154 1.00 98.25 100 ALA A C 1
ATOM 767 O O . ALA A 1 100 ? -9.615 -7.321 10.210 1.00 98.25 100 ALA A O 1
ATOM 768 N N . HIS A 1 101 ? -8.978 -5.173 10.319 1.00 98.31 101 HIS A N 1
ATOM 769 C CA . HIS A 1 101 ? -10.324 -4.596 10.408 1.00 98.31 101 HIS A CA 1
ATOM 770 C C . HIS A 1 101 ? -10.839 -4.114 9.048 1.00 98.31 101 HIS A C 1
ATOM 772 O O . HIS A 1 101 ? -12.041 -3.934 8.868 1.00 98.31 101 HIS A O 1
ATOM 778 N N . LEU A 1 102 ? -9.917 -3.882 8.115 1.00 96.94 102 LEU A N 1
ATOM 779 C CA . LEU A 1 102 ? -10.160 -3.466 6.743 1.00 96.94 102 LEU A CA 1
ATOM 780 C C . LEU A 1 102 ? -9.151 -4.188 5.850 1.00 96.94 102 LEU A C 1
ATOM 782 O O . LEU A 1 102 ? -7.958 -4.178 6.153 1.00 96.94 102 LEU A O 1
ATOM 786 N N . VAL A 1 103 ? -9.635 -4.786 4.765 1.00 97.94 103 VAL A N 1
ATOM 787 C CA . VAL A 1 103 ? -8.804 -5.395 3.723 1.00 97.94 103 VAL A CA 1
ATOM 788 C C . VAL A 1 103 ? -9.069 -4.647 2.420 1.00 97.94 103 VAL A C 1
ATOM 790 O O . VAL A 1 103 ? -10.227 -4.469 2.045 1.00 97.94 103 VAL A O 1
ATOM 793 N N . LEU A 1 104 ? -8.008 -4.177 1.773 1.00 98.19 104 LEU A N 1
ATOM 794 C CA . LEU A 1 104 ? -8.036 -3.457 0.505 1.00 98.19 104 LEU A CA 1
ATOM 795 C C . LEU A 1 104 ? -7.504 -4.392 -0.595 1.00 98.19 104 LEU A C 1
ATOM 797 O O . LEU A 1 104 ? -6.360 -4.838 -0.476 1.00 98.19 104 LEU A O 1
ATOM 801 N N . PRO A 1 105 ? -8.305 -4.719 -1.624 1.00 98.06 105 PRO A N 1
ATOM 802 C CA . PRO A 1 105 ? -7.886 -5.639 -2.676 1.00 98.06 105 PRO A CA 1
ATOM 803 C C . PRO A 1 105 ? -6.870 -4.964 -3.606 1.00 98.06 105 PRO A C 1
ATOM 805 O O . PRO A 1 105 ? -7.179 -3.951 -4.238 1.00 98.06 105 PRO A O 1
ATOM 808 N N . ALA A 1 106 ? -5.661 -5.518 -3.674 1.00 98.25 106 ALA A N 1
ATOM 809 C CA . ALA A 1 106 ? -4.598 -5.038 -4.554 1.00 98.25 106 ALA A CA 1
ATOM 810 C C . ALA A 1 106 ? -4.597 -5.786 -5.898 1.00 98.25 106 ALA A C 1
ATOM 812 O O . ALA A 1 106 ? -4.990 -6.950 -5.956 1.00 98.25 106 ALA A O 1
ATOM 813 N N . ALA A 1 107 ? -4.137 -5.120 -6.957 1.00 97.94 107 ALA A N 1
ATOM 814 C CA . ALA A 1 107 ? -3.873 -5.723 -8.263 1.00 97.94 107 ALA A CA 1
ATOM 815 C C . ALA A 1 107 ? -2.398 -6.143 -8.392 1.00 97.94 107 ALA A C 1
ATOM 817 O O . ALA A 1 107 ? -1.513 -5.465 -7.866 1.00 97.94 107 ALA A O 1
ATOM 818 N N . GLN A 1 108 ? -2.116 -7.232 -9.111 1.00 95.56 108 GLN A N 1
ATOM 819 C CA . GLN A 1 108 ? -0.758 -7.755 -9.313 1.00 95.56 108 GLN A CA 1
ATOM 820 C C . GLN A 1 108 ? -0.254 -7.580 -10.759 1.00 95.56 108 GLN A C 1
ATOM 822 O O . GLN A 1 108 ? -0.945 -7.096 -11.652 1.00 95.56 108 GLN A O 1
ATOM 827 N N . TRP A 1 109 ? 1.000 -7.974 -10.997 1.00 94.06 109 TRP A N 1
ATOM 828 C CA . TRP A 1 109 ? 1.562 -8.219 -12.322 1.00 94.06 109 TRP A CA 1
ATOM 829 C C . TRP A 1 109 ? 0.553 -8.861 -13.289 1.00 94.06 109 TRP A C 1
ATOM 831 O O . TRP A 1 109 ? -0.063 -9.874 -12.964 1.00 94.06 109 TRP A O 1
ATOM 841 N N . GLY A 1 110 ? 0.439 -8.276 -14.483 1.00 96.69 110 GLY A N 1
ATOM 842 C CA . GLY A 1 110 ? -0.508 -8.676 -15.526 1.00 96.69 110 GLY A CA 1
ATOM 843 C C . GLY A 1 110 ? -1.827 -7.903 -15.481 1.00 96.69 110 GLY A C 1
ATOM 844 O O . GLY A 1 110 ? -2.420 -7.664 -16.531 1.00 96.69 110 GLY A O 1
ATOM 845 N N . GLU A 1 111 ? -2.234 -7.429 -14.303 1.00 98.12 111 GLU A N 1
ATOM 846 C CA . GLU A 1 111 ? -3.450 -6.630 -14.075 1.00 98.12 111 GLU A CA 1
ATOM 847 C C . GLU A 1 111 ? -3.167 -5.115 -14.094 1.00 98.12 111 GLU A C 1
ATOM 849 O O . GLU A 1 111 ? -4.068 -4.289 -14.239 1.00 98.12 111 GLU A O 1
ATOM 854 N N . MET A 1 112 ? -1.888 -4.749 -13.986 1.00 97.25 112 MET A N 1
ATOM 855 C CA . MET A 1 112 ? -1.345 -3.397 -14.107 1.00 97.25 112 MET A CA 1
ATOM 856 C C . MET A 1 112 ? 0.016 -3.443 -14.800 1.00 97.25 112 MET A C 1
ATOM 858 O O . MET A 1 112 ? 0.665 -4.498 -14.801 1.00 97.25 112 MET A O 1
ATOM 862 N N . ASN A 1 113 ? 0.479 -2.316 -15.352 1.00 97.75 113 ASN A N 1
ATOM 863 C CA . ASN A 1 113 ? 1.876 -2.265 -15.763 1.00 97.75 113 ASN A CA 1
ATOM 864 C C . ASN A 1 113 ? 2.764 -2.194 -14.521 1.00 97.75 113 ASN A C 1
ATOM 866 O O . ASN A 1 113 ? 2.425 -1.565 -13.516 1.00 97.75 113 ASN A O 1
ATOM 870 N N . LEU A 1 114 ? 3.919 -2.843 -14.590 1.00 96.88 114 LEU A N 1
ATOM 871 C CA . LEU A 1 114 ? 4.866 -2.883 -13.488 1.00 96.88 114 LEU A CA 1
ATOM 872 C C . LEU A 1 114 ? 6.286 -2.821 -14.029 1.00 96.88 114 LEU A C 1
ATOM 874 O O . LEU A 1 114 ? 6.633 -3.507 -14.984 1.00 96.88 114 LEU A O 1
ATOM 878 N N . THR A 1 115 ? 7.144 -2.044 -13.383 1.00 96.69 115 THR A N 1
ATOM 879 C CA . THR A 1 115 ? 8.580 -2.052 -13.668 1.00 96.69 115 THR A CA 1
ATOM 880 C C . THR A 1 115 ? 9.343 -2.660 -12.507 1.00 96.69 115 THR A C 1
ATOM 882 O O . THR A 1 115 ? 9.095 -2.313 -11.353 1.00 96.69 115 THR A O 1
ATOM 885 N N . SER A 1 116 ? 10.288 -3.555 -12.795 1.00 95.75 116 SER A N 1
ATOM 886 C CA . SER A 1 116 ? 11.130 -4.160 -11.760 1.00 95.75 116 SER A CA 1
ATOM 887 C C . SER A 1 116 ? 12.550 -4.413 -12.250 1.00 95.75 116 SER A C 1
ATOM 889 O O . SER A 1 116 ? 12.795 -4.598 -13.445 1.00 95.75 116 SER A O 1
ATOM 891 N N . ILE A 1 117 ? 13.477 -4.433 -11.294 1.00 94.75 117 ILE A N 1
ATOM 892 C CA . ILE A 1 117 ? 14.910 -4.638 -11.482 1.00 94.75 117 ILE A CA 1
ATOM 893 C C . ILE A 1 117 ? 15.279 -6.014 -10.914 1.00 94.75 117 ILE A C 1
ATOM 895 O O . ILE A 1 117 ? 14.938 -6.333 -9.777 1.00 94.75 117 ILE A O 1
ATOM 899 N N . ASN A 1 118 ? 15.979 -6.845 -11.691 1.00 94.44 118 ASN A N 1
ATOM 900 C CA . ASN A 1 118 ? 16.446 -8.161 -11.230 1.00 94.44 118 ASN A CA 1
ATOM 901 C C . ASN A 1 118 ? 17.848 -8.111 -10.572 1.00 94.44 118 ASN A C 1
ATOM 903 O O . ASN A 1 118 ? 18.464 -7.055 -10.433 1.00 94.44 118 ASN A O 1
ATOM 907 N N . GLY A 1 119 ? 18.395 -9.279 -10.214 1.00 92.81 119 GLY A N 1
ATOM 908 C CA . GLY A 1 119 ? 19.692 -9.400 -9.531 1.00 92.81 119 GLY A CA 1
ATOM 909 C C . GLY A 1 119 ? 20.921 -8.903 -10.312 1.00 92.81 119 GLY A C 1
ATOM 910 O O . GLY A 1 119 ? 21.930 -8.562 -9.697 1.00 92.81 119 GLY A O 1
ATOM 911 N N . GLU A 1 120 ? 20.850 -8.799 -11.643 1.00 94.19 120 GLU A N 1
ATOM 912 C CA . GLU A 1 120 ? 21.907 -8.196 -12.479 1.00 94.19 120 GLU A CA 1
ATOM 913 C C . GLU A 1 120 ? 21.644 -6.712 -12.797 1.00 94.19 120 GLU A C 1
ATOM 915 O O . GLU A 1 120 ? 22.331 -6.124 -13.635 1.00 94.19 120 GLU A O 1
ATOM 920 N N . ARG A 1 121 ? 20.667 -6.108 -12.107 1.00 95.25 121 ARG A N 1
ATOM 921 C CA . ARG A 1 121 ? 20.212 -4.721 -12.266 1.00 95.25 121 ARG A CA 1
ATOM 922 C C . ARG A 1 121 ? 19.488 -4.427 -13.578 1.00 95.25 121 ARG A C 1
ATOM 924 O O . ARG A 1 121 ? 19.502 -3.297 -14.046 1.00 95.25 121 ARG A O 1
ATOM 931 N N . ARG A 1 122 ? 18.835 -5.418 -14.182 1.00 97.00 122 ARG A N 1
ATOM 932 C CA . ARG A 1 122 ? 18.074 -5.238 -15.424 1.00 97.00 122 ARG A CA 1
ATOM 933 C C . ARG A 1 122 ? 16.645 -4.784 -15.137 1.00 97.00 122 ARG A C 1
ATOM 935 O O . ARG A 1 122 ? 15.828 -5.584 -14.670 1.00 97.00 122 ARG A O 1
ATOM 942 N N . LEU A 1 123 ? 16.368 -3.519 -15.435 1.00 97.56 123 LEU A N 1
ATOM 943 C CA . LEU A 1 123 ? 15.048 -2.898 -15.423 1.00 97.56 123 LEU A CA 1
ATOM 944 C C . LEU A 1 123 ? 14.259 -3.319 -16.665 1.00 97.56 123 LEU A C 1
ATOM 946 O O . LEU A 1 123 ? 14.748 -3.183 -17.788 1.00 97.56 123 LEU A O 1
ATOM 950 N N . ARG A 1 124 ? 13.037 -3.815 -16.459 1.00 98.25 124 ARG A N 1
ATOM 951 C CA . ARG A 1 124 ? 12.095 -4.194 -17.524 1.00 98.25 124 ARG A CA 1
ATOM 952 C C . ARG A 1 124 ? 10.696 -3.689 -17.209 1.00 98.25 124 ARG A C 1
ATOM 954 O O . ARG A 1 124 ? 10.361 -3.512 -16.035 1.00 98.25 124 ARG A O 1
ATOM 961 N N . LEU A 1 125 ? 9.907 -3.509 -18.264 1.00 98.19 125 LEU A N 1
ATOM 962 C CA . LEU A 1 125 ? 8.472 -3.287 -18.184 1.00 98.19 125 LEU A CA 1
ATOM 963 C C . LEU A 1 125 ? 7.747 -4.622 -18.306 1.00 98.19 125 LEU A C 1
ATOM 965 O O . LEU A 1 125 ? 8.035 -5.439 -19.176 1.00 98.19 125 LEU A O 1
ATOM 969 N N . TYR A 1 126 ? 6.791 -4.812 -17.420 1.00 97.31 126 TYR A N 1
ATOM 970 C CA . TYR A 1 126 ? 5.823 -5.874 -17.466 1.00 97.31 126 TYR A CA 1
ATOM 971 C C . TYR A 1 126 ? 4.472 -5.263 -17.816 1.00 97.31 126 TYR A C 1
ATOM 973 O O . TYR A 1 126 ? 3.912 -4.522 -17.009 1.00 97.31 126 TYR A O 1
ATOM 981 N N . GLU A 1 127 ? 3.977 -5.543 -19.015 1.00 97.62 127 GLU A N 1
ATOM 982 C CA . GLU A 1 127 ? 2.763 -4.910 -19.526 1.00 97.62 127 GLU A CA 1
ATOM 983 C C . GLU A 1 127 ? 1.497 -5.573 -18.984 1.00 97.62 127 GLU A C 1
ATOM 985 O O . GLU A 1 127 ? 1.433 -6.794 -18.807 1.00 97.62 127 GLU A O 1
ATOM 990 N N . ARG A 1 128 ? 0.476 -4.750 -18.737 1.00 97.88 128 ARG A N 1
ATOM 991 C CA . ARG A 1 128 ? -0.869 -5.219 -18.416 1.00 97.88 128 ARG A CA 1
ATOM 992 C C . ARG A 1 128 ? -1.439 -5.995 -19.603 1.00 97.88 128 ARG A C 1
ATOM 994 O O . ARG A 1 128 ? -1.440 -5.502 -20.727 1.00 97.88 128 ARG A O 1
ATOM 1001 N N . PHE A 1 129 ? -1.992 -7.171 -19.334 1.00 97.94 129 PHE A N 1
ATOM 1002 C CA . PHE A 1 129 ? -2.661 -8.005 -20.338 1.00 97.94 129 PHE A CA 1
ATOM 1003 C C . PHE A 1 129 ? -4.035 -8.519 -19.887 1.00 97.94 129 PHE A C 1
ATOM 1005 O O . PHE A 1 129 ? -4.722 -9.179 -20.664 1.00 97.94 129 PHE A O 1
ATOM 1012 N N . MET A 1 130 ? -4.450 -8.234 -18.651 1.00 98.25 130 MET A N 1
ATOM 1013 C CA . MET A 1 130 ? -5.774 -8.574 -18.132 1.00 98.25 130 MET A CA 1
ATOM 1014 C C . MET A 1 130 ? -6.292 -7.510 -17.159 1.00 98.25 130 MET A C 1
ATOM 1016 O O . MET A 1 130 ? -5.571 -6.587 -16.774 1.00 98.25 130 MET A O 1
ATOM 1020 N N . ASP A 1 131 ? -7.566 -7.617 -16.795 1.00 98.19 131 ASP A N 1
ATOM 1021 C CA . ASP A 1 131 ? -8.191 -6.754 -15.795 1.00 98.19 131 ASP A CA 1
ATOM 1022 C C . ASP A 1 131 ? -7.998 -7.323 -14.380 1.00 98.19 131 ASP A C 1
ATOM 1024 O O . ASP A 1 131 ? -8.015 -8.549 -14.219 1.00 98.19 131 ASP A O 1
ATOM 1028 N N . PRO A 1 132 ? -7.850 -6.467 -13.349 1.00 98.19 132 PRO A N 1
ATOM 1029 C CA . PRO A 1 132 ? -7.863 -6.914 -11.961 1.00 98.19 132 PRO A CA 1
ATOM 1030 C C . PRO A 1 132 ? -9.191 -7.591 -11.577 1.00 98.19 132 PRO A C 1
ATOM 1032 O O . PRO A 1 132 ? -10.250 -7.241 -12.110 1.00 98.19 132 PRO A O 1
ATOM 1035 N N . PRO A 1 133 ? -9.189 -8.522 -10.610 1.00 97.94 133 PRO A N 1
ATOM 1036 C CA . PRO A 1 133 ? -10.406 -9.184 -10.162 1.00 97.94 133 PRO A CA 1
ATOM 1037 C C . PRO A 1 133 ? -11.317 -8.241 -9.359 1.00 97.94 133 PRO A C 1
ATOM 1039 O O . PRO A 1 133 ? -10.939 -7.704 -8.318 1.00 97.94 133 PRO A O 1
ATOM 1042 N N . GLY A 1 134 ? -12.575 -8.115 -9.790 1.00 97.50 134 GLY A N 1
ATOM 1043 C CA . GLY A 1 134 ? -13.614 -7.398 -9.048 1.00 97.50 134 GLY A CA 1
ATOM 1044 C C . GLY A 1 134 ? -13.292 -5.914 -8.858 1.00 97.50 134 GLY A C 1
ATOM 1045 O O . GLY A 1 134 ? -13.242 -5.162 -9.823 1.00 97.50 134 GLY A O 1
ATOM 1046 N N . GLU A 1 135 ? -13.110 -5.496 -7.603 1.00 97.25 135 GLU A N 1
ATOM 1047 C CA . GLU A 1 135 ? -12.790 -4.108 -7.227 1.00 97.25 135 GLU A CA 1
ATOM 1048 C C . GLU A 1 135 ? -11.296 -3.897 -6.925 1.00 97.25 135 GLU A C 1
ATOM 1050 O O . GLU A 1 135 ? -10.917 -2.854 -6.386 1.00 97.25 135 GLU A O 1
ATOM 1055 N N . ALA A 1 136 ? -10.448 -4.890 -7.223 1.00 98.31 136 ALA A N 1
ATOM 1056 C CA . ALA A 1 136 ? -9.010 -4.777 -7.029 1.00 98.31 136 ALA A CA 1
ATOM 1057 C C . ALA A 1 136 ? -8.427 -3.636 -7.870 1.00 98.31 136 ALA A C 1
ATOM 1059 O O . ALA A 1 136 ? -8.794 -3.436 -9.028 1.00 98.31 136 ALA A O 1
ATOM 1060 N N . ILE A 1 137 ? -7.499 -2.892 -7.277 1.00 98.00 137 ILE A N 1
ATOM 1061 C CA . ILE A 1 137 ? -6.790 -1.795 -7.940 1.00 98.00 137 ILE A CA 1
ATOM 1062 C C . ILE A 1 137 ? -5.300 -1.829 -7.585 1.00 98.00 137 ILE A C 1
ATOM 1064 O O . ILE A 1 137 ? -4.933 -2.367 -6.538 1.00 98.00 137 ILE A O 1
ATOM 1068 N N . PRO A 1 138 ? -4.423 -1.249 -8.421 1.00 97.75 138 PRO A N 1
ATOM 1069 C CA . PRO A 1 138 ? -2.995 -1.154 -8.140 1.00 97.75 138 PRO A CA 1
ATOM 1070 C C . PRO A 1 138 ? -2.671 -0.555 -6.771 1.00 97.75 138 PRO A C 1
ATOM 1072 O O . PRO A 1 138 ? -3.324 0.394 -6.327 1.00 97.75 138 PRO A O 1
ATOM 1075 N N . ASP A 1 139 ? -1.587 -1.021 -6.144 1.00 97.31 139 ASP A N 1
ATOM 1076 C CA . ASP A 1 139 ? -1.136 -0.497 -4.850 1.00 97.31 139 ASP A CA 1
ATOM 1077 C C . ASP A 1 139 ? -0.935 1.028 -4.863 1.00 97.31 139 ASP A C 1
ATOM 1079 O O . ASP A 1 139 ? -1.294 1.722 -3.907 1.00 97.31 139 ASP A O 1
ATOM 1083 N N . TRP A 1 140 ? -0.394 1.568 -5.962 1.00 95.69 140 TRP A N 1
ATOM 1084 C CA . TRP A 1 140 ? -0.188 3.008 -6.121 1.00 95.69 140 TRP A CA 1
ATOM 1085 C C . TRP A 1 140 ? -1.511 3.778 -6.111 1.00 95.69 140 TRP A C 1
ATOM 1087 O O . TRP A 1 140 ? -1.581 4.875 -5.555 1.00 95.69 140 TRP A O 1
ATOM 1097 N N . GLU A 1 141 ? -2.574 3.201 -6.674 1.00 97.25 141 GLU A N 1
ATOM 1098 C CA . GLU A 1 141 ? -3.879 3.843 -6.753 1.00 97.25 141 GLU A CA 1
ATOM 1099 C C . GLU A 1 141 ? -4.568 3.830 -5.385 1.00 97.25 141 GLU A C 1
ATOM 1101 O O . GLU A 1 141 ? -5.153 4.839 -4.983 1.00 97.25 141 GLU A O 1
ATOM 1106 N N . ILE A 1 142 ? -4.435 2.736 -4.624 1.00 97.38 142 ILE A N 1
ATOM 1107 C CA . ILE A 1 142 ? -4.887 2.661 -3.225 1.00 97.38 142 ILE A CA 1
ATOM 1108 C C . ILE A 1 142 ? -4.244 3.791 -2.412 1.00 97.38 142 ILE A C 1
ATOM 1110 O O . ILE A 1 142 ? -4.940 4.562 -1.740 1.00 97.38 142 ILE A O 1
ATOM 1114 N N . MET A 1 143 ? -2.922 3.940 -2.521 1.00 95.44 143 MET A N 1
ATOM 1115 C CA . MET A 1 143 ? -2.172 4.977 -1.811 1.00 95.44 143 MET A CA 1
ATOM 1116 C C . MET A 1 143 ? -2.547 6.387 -2.281 1.00 95.44 143 MET A C 1
ATOM 1118 O O . MET A 1 143 ? -2.725 7.284 -1.454 1.00 95.44 143 MET A O 1
ATOM 1122 N N . ALA A 1 144 ? -2.746 6.586 -3.585 1.00 96.75 144 ALA A N 1
ATOM 1123 C CA . ALA A 1 144 ? -3.169 7.865 -4.142 1.00 96.75 144 ALA A CA 1
ATOM 1124 C C . ALA A 1 144 ? -4.573 8.265 -3.662 1.00 96.75 144 ALA A C 1
ATOM 1126 O O . ALA A 1 144 ? -4.784 9.401 -3.231 1.00 96.75 144 ALA A O 1
ATOM 1127 N N . ARG A 1 145 ? -5.532 7.328 -3.649 1.00 96.81 145 ARG A N 1
ATOM 1128 C CA . ARG A 1 145 ? -6.882 7.544 -3.096 1.00 96.81 145 ARG A CA 1
ATOM 1129 C C . ARG A 1 145 ? -6.818 7.920 -1.615 1.00 96.81 145 ARG A C 1
ATOM 1131 O O . ARG A 1 145 ? -7.500 8.860 -1.199 1.00 96.81 145 ARG A O 1
ATOM 1138 N N . PHE A 1 146 ? -5.972 7.244 -0.838 1.00 95.38 146 PHE A N 1
ATOM 1139 C CA . PHE A 1 146 ? -5.759 7.563 0.574 1.00 95.38 146 PHE A CA 1
ATOM 1140 C C . PHE A 1 146 ? -5.180 8.975 0.764 1.00 95.38 146 PHE A C 1
ATOM 1142 O O . PHE A 1 146 ? -5.731 9.766 1.531 1.00 95.38 146 PHE A O 1
ATOM 1149 N N . GLY A 1 147 ? -4.132 9.331 0.012 1.00 96.50 147 GLY A N 1
ATOM 1150 C CA . GLY A 1 147 ? -3.517 10.661 0.035 1.00 96.50 147 GLY A CA 1
ATOM 1151 C C . GLY A 1 147 ? -4.498 11.775 -0.338 1.00 96.50 147 GLY A C 1
ATOM 1152 O O . GLY A 1 147 ? -4.639 12.750 0.403 1.00 96.50 147 GLY A O 1
ATOM 1153 N N . ARG A 1 148 ? -5.263 11.601 -1.425 1.00 97.06 148 ARG A N 1
ATOM 1154 C CA . ARG A 1 148 ? -6.305 12.556 -1.844 1.00 97.06 148 ARG A CA 1
ATOM 1155 C C . ARG A 1 148 ? -7.394 12.720 -0.784 1.00 97.06 148 ARG A C 1
ATOM 1157 O O . ARG A 1 148 ? -7.822 13.847 -0.526 1.00 97.06 148 ARG A O 1
ATOM 1164 N N . ARG A 1 149 ? -7.823 11.631 -0.128 1.00 96.25 149 ARG A N 1
ATOM 1165 C CA . ARG A 1 149 ? -8.828 11.718 0.942 1.00 96.25 149 ARG A CA 1
ATOM 1166 C C . ARG A 1 149 ? -8.289 12.443 2.172 1.00 96.25 149 ARG A C 1
ATOM 1168 O O . ARG A 1 149 ? -8.997 13.294 2.703 1.00 96.25 149 ARG A O 1
ATOM 1175 N N . LEU A 1 150 ? -7.055 12.160 2.593 1.00 96.19 150 LEU A N 1
ATOM 1176 C CA . LEU A 1 150 ? -6.415 12.889 3.692 1.00 96.19 150 LEU A CA 1
ATOM 1177 C C . LEU A 1 150 ? -6.278 14.376 3.380 1.00 96.19 150 LEU A C 1
ATOM 1179 O O . LEU A 1 150 ? -6.601 15.206 4.225 1.00 96.19 150 LEU A O 1
ATOM 1183 N N . ARG A 1 151 ? -5.862 14.724 2.157 1.00 97.19 151 ARG A N 1
ATOM 1184 C CA . ARG A 1 151 ? -5.799 16.120 1.717 1.00 97.19 151 ARG A CA 1
ATOM 1185 C C . ARG A 1 151 ? -7.149 16.816 1.865 1.00 97.19 151 ARG A C 1
ATOM 1187 O O . ARG A 1 151 ? -7.204 17.897 2.440 1.00 97.19 151 ARG A O 1
ATOM 1194 N N . ALA A 1 152 ? -8.217 16.202 1.354 1.00 97.00 152 ALA A N 1
ATOM 1195 C CA . ALA A 1 152 ? -9.567 16.756 1.437 1.00 97.00 152 ALA A CA 1
ATOM 1196 C C . ALA A 1 152 ? -10.005 16.965 2.895 1.00 97.00 152 ALA A C 1
ATOM 1198 O O . ALA A 1 152 ? -10.416 18.065 3.246 1.00 97.00 152 ALA A O 1
ATOM 1199 N N . LEU A 1 153 ? -9.814 15.958 3.756 1.00 96.00 153 LEU A N 1
ATOM 1200 C CA . LEU A 1 153 ? -10.135 16.047 5.185 1.00 96.00 153 LEU A CA 1
ATOM 1201 C C . LEU A 1 153 ? -9.365 17.174 5.888 1.00 96.00 153 LEU A C 1
ATOM 1203 O O . LEU A 1 153 ? -9.953 17.946 6.636 1.00 96.00 153 LEU A O 1
ATOM 1207 N N . TYR A 1 154 ? -8.069 17.338 5.612 1.00 97.75 154 TYR A N 1
ATOM 1208 C CA . TYR A 1 154 ? -7.299 18.435 6.204 1.00 97.75 154 TYR A CA 1
ATOM 1209 C C . TYR A 1 154 ? -7.725 19.818 5.699 1.00 97.75 154 TYR A C 1
ATOM 1211 O O . TYR A 1 154 ? -7.619 20.790 6.443 1.00 97.75 154 TYR A O 1
ATOM 1219 N N . LEU A 1 155 ? -8.213 19.933 4.460 1.00 97.00 155 LEU A N 1
ATOM 1220 C CA . LEU A 1 155 ? -8.796 21.182 3.962 1.00 97.00 155 LEU A CA 1
ATOM 1221 C C . LEU A 1 155 ? -10.144 21.482 4.630 1.00 97.00 155 LEU A C 1
ATOM 1223 O O . LEU A 1 155 ? -10.376 22.629 5.011 1.00 97.00 155 LEU A O 1
ATOM 1227 N N . GLU A 1 156 ? -10.992 20.465 4.813 1.00 97.06 156 GLU A N 1
ATOM 1228 C CA . GLU A 1 156 ? -12.250 20.559 5.571 1.00 97.06 156 GLU A CA 1
ATOM 1229 C C . GLU A 1 156 ? -11.983 21.034 7.017 1.00 97.06 156 GLU A C 1
ATOM 1231 O O . GLU A 1 156 ? -12.649 21.952 7.499 1.00 97.06 156 GLU A O 1
ATOM 1236 N N . ASP A 1 157 ? -10.920 20.523 7.649 1.00 96.75 157 ASP A N 1
ATOM 1237 C CA . ASP A 1 157 ? -10.447 20.920 8.986 1.00 96.75 157 ASP A CA 1
ATOM 1238 C C . ASP A 1 157 ? -9.704 22.273 9.022 1.00 96.75 157 ASP A C 1
ATOM 1240 O O . ASP A 1 157 ? -9.158 22.664 10.057 1.00 96.75 157 ASP A O 1
ATOM 1244 N N . ARG A 1 158 ? -9.653 23.012 7.904 1.00 97.69 158 ARG A N 1
ATOM 1245 C CA . ARG A 1 158 ? -8.928 24.292 7.769 1.00 97.69 158 ARG A CA 1
ATOM 1246 C C . ARG A 1 158 ? -7.445 24.197 8.161 1.00 97.69 158 ARG A C 1
ATOM 1248 O O . ARG A 1 158 ? -6.873 25.147 8.693 1.00 97.69 158 ARG A O 1
ATOM 1255 N N . ASN A 1 159 ? -6.807 23.066 7.859 1.00 97.62 159 ASN A N 1
ATOM 1256 C CA . ASN A 1 159 ? -5.394 22.786 8.116 1.00 97.62 159 ASN A CA 1
ATOM 1257 C C . ASN A 1 159 ? -4.602 22.643 6.796 1.00 97.62 159 ASN A C 1
ATOM 1259 O O . ASN A 1 159 ? -4.222 21.535 6.395 1.00 97.62 159 ASN A O 1
ATOM 1263 N N . PRO A 1 160 ? -4.334 23.758 6.090 1.00 96.00 160 PRO A N 1
ATOM 1264 C CA . PRO A 1 160 ? -3.642 23.722 4.805 1.00 96.00 160 PRO A CA 1
ATOM 1265 C C . PRO A 1 160 ? -2.201 23.210 4.923 1.00 96.00 160 PRO A C 1
ATOM 1267 O O . PRO A 1 160 ? -1.699 22.593 3.987 1.00 96.00 160 PRO A O 1
ATOM 1270 N N . GLN A 1 161 ? -1.535 23.401 6.067 1.00 96.25 161 GLN A N 1
ATOM 1271 C CA . GLN A 1 161 ? -0.169 22.917 6.279 1.00 96.25 161 GLN A CA 1
ATOM 1272 C C . GLN A 1 161 ? -0.102 21.389 6.198 1.00 96.25 161 GLN A C 1
ATOM 1274 O O . GLN A 1 161 ? 0.800 20.846 5.561 1.00 96.25 161 GLN A O 1
ATOM 1279 N N . MET A 1 162 ? -1.067 20.690 6.803 1.00 96.50 162 MET A N 1
ATOM 1280 C CA . MET A 1 162 ? -1.157 19.236 6.682 1.00 96.50 162 MET A CA 1
ATOM 1281 C C . MET A 1 162 ? -1.650 18.801 5.305 1.00 96.50 162 MET A C 1
ATOM 1283 O O . MET A 1 162 ? -1.089 17.860 4.746 1.00 96.50 162 MET A O 1
ATOM 1287 N N . ALA A 1 163 ? -2.628 19.501 4.725 1.00 96.38 163 ALA A N 1
ATOM 1288 C CA . ALA A 1 163 ? -3.121 19.199 3.381 1.00 96.38 163 ALA A CA 1
ATOM 1289 C C . ALA A 1 163 ? -2.008 19.264 2.318 1.00 96.38 163 ALA A C 1
ATOM 1291 O O . ALA A 1 163 ? -1.946 18.411 1.431 1.00 96.38 163 ALA A O 1
ATOM 1292 N N . ASN A 1 164 ? -1.085 20.223 2.443 1.00 95.75 164 ASN A N 1
ATOM 1293 C CA . ASN A 1 164 ? 0.033 20.403 1.515 1.00 95.75 164 ASN A CA 1
ATOM 1294 C C . ASN A 1 164 ? 1.003 19.214 1.481 1.00 95.75 164 ASN A C 1
ATOM 1296 O O . ASN A 1 164 ? 1.724 19.043 0.506 1.00 95.75 164 ASN A O 1
ATOM 1300 N N . ARG A 1 165 ? 0.999 18.347 2.500 1.00 94.31 165 ARG A N 1
ATOM 1301 C CA . ARG A 1 165 ? 1.821 17.124 2.514 1.00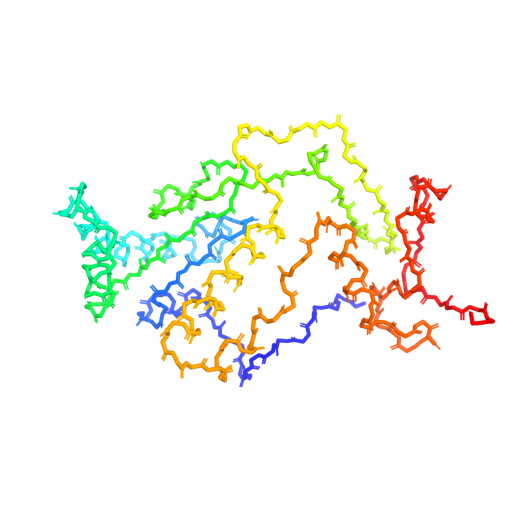 94.31 165 ARG A CA 1
ATOM 1302 C C . ARG A 1 165 ? 1.304 16.032 1.569 1.00 94.31 165 ARG A C 1
ATOM 1304 O O . ARG A 1 165 ? 1.964 15.009 1.423 1.00 94.31 165 ARG A O 1
ATOM 1311 N N . PHE A 1 166 ? 0.133 16.232 0.965 1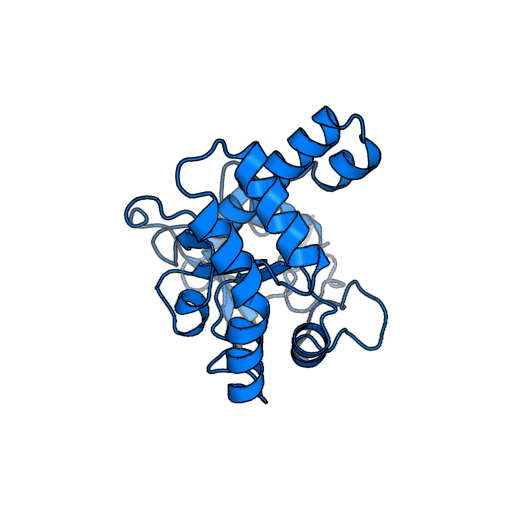.00 95.19 166 PHE A N 1
ATOM 1312 C CA . PHE A 1 166 ? -0.565 15.254 0.130 1.00 95.19 166 PHE A CA 1
ATOM 1313 C C . PHE A 1 166 ? -0.955 15.822 -1.248 1.00 95.19 166 PHE A C 1
ATOM 1315 O O . PHE A 1 166 ? -1.980 15.429 -1.804 1.00 95.19 166 PHE A O 1
ATOM 1322 N N . LEU A 1 167 ? -0.185 16.775 -1.788 1.00 89.81 167 LEU A N 1
ATOM 1323 C CA . LEU A 1 167 ? -0.484 17.423 -3.075 1.00 89.81 167 LEU A CA 1
ATOM 1324 C C . LEU A 1 167 ? -0.296 16.489 -4.279 1.00 89.81 167 LEU A C 1
ATOM 1326 O O . LEU A 1 167 ? -1.129 16.486 -5.181 1.00 89.81 167 LEU A O 1
ATOM 1330 N N . ASP A 1 168 ? 0.742 15.657 -4.258 1.00 86.88 168 ASP A N 1
ATOM 1331 C CA . ASP A 1 168 ? 1.269 15.010 -5.467 1.00 86.88 168 ASP A CA 1
ATOM 1332 C C . ASP A 1 168 ? 0.701 13.603 -5.720 1.00 86.88 168 ASP A C 1
ATOM 1334 O O . ASP A 1 168 ? 1.418 12.698 -6.135 1.00 86.88 168 ASP A O 1
ATOM 1338 N N . TYR A 1 169 ? -0.593 13.405 -5.450 1.00 92.38 169 TYR A N 1
ATOM 1339 C CA . TYR A 1 169 ? -1.276 12.105 -5.570 1.00 92.38 169 TYR A CA 1
ATOM 1340 C C . TYR A 1 169 ? -2.367 12.087 -6.656 1.00 92.38 169 TYR A C 1
ATOM 1342 O O . TYR A 1 169 ? -3.314 11.305 -6.561 1.00 92.38 169 TYR A O 1
ATOM 1350 N N . ASP A 1 170 ? -2.291 12.947 -7.677 1.00 91.94 170 ASP A N 1
ATOM 1351 C CA . ASP A 1 170 ? -3.277 12.995 -8.776 1.00 91.94 170 ASP A CA 1
ATOM 1352 C C . ASP A 1 170 ? -2.862 12.211 -10.038 1.00 91.94 170 ASP A C 1
ATOM 1354 O O . ASP A 1 170 ? -3.297 12.522 -11.147 1.00 91.94 170 ASP A O 1
ATOM 1358 N N . TRP A 1 171 ? -2.034 11.175 -9.864 1.00 95.19 171 TRP A N 1
ATOM 1359 C CA . TRP A 1 171 ? -1.644 10.245 -10.929 1.00 95.19 171 TRP A CA 1
ATOM 1360 C C . TRP A 1 171 ? -2.865 9.584 -11.575 1.00 95.19 171 TRP A C 1
ATOM 1362 O O . TRP A 1 171 ? -3.812 9.192 -10.880 1.00 95.19 171 TRP A O 1
ATOM 1372 N N . LYS A 1 172 ? -2.835 9.465 -12.904 1.00 94.50 172 LYS A N 1
ATOM 1373 C CA . LYS A 1 172 ? -3.888 8.858 -13.728 1.00 94.50 172 LYS A CA 1
ATOM 1374 C C . LYS A 1 172 ? -3.504 7.460 -14.210 1.00 94.50 172 LYS A C 1
ATOM 1376 O O . LYS A 1 172 ? -4.393 6.688 -14.556 1.00 94.50 172 LYS A O 1
ATOM 1381 N N . SER A 1 173 ? -2.215 7.134 -14.203 1.00 95.38 173 SER A N 1
ATOM 1382 C CA . SER A 1 173 ? -1.670 5.846 -14.634 1.00 95.38 173 SER A CA 1
ATOM 1383 C C . SER A 1 173 ? -0.488 5.391 -13.770 1.00 95.38 173 SER A C 1
ATOM 1385 O O . SER A 1 173 ? 0.131 6.190 -13.067 1.00 95.38 173 SER A O 1
ATOM 1387 N N . ASP A 1 174 ? -0.150 4.102 -13.854 1.00 95.25 174 ASP A N 1
ATOM 1388 C CA . ASP A 1 174 ? 1.106 3.555 -13.317 1.00 95.25 174 ASP A CA 1
ATOM 1389 C C . ASP A 1 174 ? 2.351 4.224 -13.930 1.00 95.25 174 ASP A C 1
ATOM 1391 O O . ASP A 1 174 ? 3.336 4.457 -13.222 1.00 95.25 174 ASP A O 1
ATOM 1395 N N . GLU A 1 175 ? 2.293 4.615 -15.206 1.00 96.38 175 GLU A N 1
ATOM 1396 C CA . GLU A 1 175 ? 3.368 5.360 -15.865 1.00 96.38 175 GLU A CA 1
ATOM 1397 C C . GLU A 1 175 ? 3.597 6.738 -15.228 1.00 96.38 175 GLU A C 1
ATOM 1399 O O . GLU A 1 175 ? 4.747 7.117 -15.020 1.00 96.38 175 GLU A O 1
ATOM 1404 N N . ASP A 1 176 ? 2.549 7.458 -14.813 1.00 95.88 176 ASP A N 1
ATOM 1405 C CA . ASP A 1 176 ? 2.718 8.742 -14.113 1.00 95.88 176 ASP A CA 1
ATOM 1406 C C . ASP A 1 176 ? 3.515 8.572 -12.813 1.00 95.88 176 ASP A C 1
ATOM 1408 O O . ASP A 1 176 ? 4.362 9.403 -12.475 1.00 95.88 176 ASP A O 1
ATOM 1412 N N . VAL A 1 177 ? 3.267 7.477 -12.086 1.00 95.50 177 VAL A N 1
ATOM 1413 C CA . VAL A 1 177 ? 3.995 7.136 -10.856 1.00 95.50 177 VAL A CA 1
ATOM 1414 C C . VAL A 1 177 ? 5.456 6.832 -11.179 1.00 95.50 177 VAL A C 1
ATOM 1416 O O . VAL A 1 177 ? 6.360 7.338 -10.509 1.00 95.50 177 VAL A O 1
ATOM 1419 N N . PHE A 1 178 ? 5.692 6.034 -12.223 1.00 96.12 178 PHE A N 1
ATOM 1420 C CA . PHE A 1 178 ? 7.029 5.686 -12.694 1.00 96.12 178 PHE A CA 1
ATOM 1421 C C . PHE A 1 178 ? 7.826 6.927 -13.121 1.00 96.12 178 PHE A C 1
ATOM 1423 O O . PHE A 1 178 ? 8.959 7.122 -12.677 1.00 96.12 178 PHE A O 1
ATOM 1430 N N . ILE A 1 179 ? 7.224 7.810 -13.920 1.00 94.81 179 ILE A N 1
ATOM 1431 C CA . ILE A 1 179 ? 7.839 9.058 -14.377 1.00 94.81 179 ILE A CA 1
ATOM 1432 C C . ILE A 1 179 ? 8.097 10.003 -13.202 1.00 94.81 179 ILE A C 1
ATOM 1434 O O . ILE A 1 179 ? 9.193 10.556 -13.105 1.00 94.81 179 ILE A O 1
ATOM 1438 N N . HIS A 1 180 ? 7.147 10.148 -12.275 1.00 93.50 180 HIS A N 1
ATOM 1439 C CA . HIS A 1 180 ? 7.342 10.973 -11.083 1.00 93.50 180 HIS A CA 1
ATOM 1440 C C . HIS A 1 180 ? 8.548 10.492 -10.261 1.00 93.50 180 HIS A C 1
ATOM 1442 O O . HIS A 1 180 ? 9.395 11.298 -9.872 1.00 93.50 180 HIS A O 1
ATOM 1448 N N . ALA A 1 181 ? 8.680 9.181 -10.052 1.00 91.25 181 ALA A N 1
ATOM 1449 C CA . ALA A 1 181 ? 9.817 8.613 -9.337 1.00 91.25 181 ALA A CA 1
ATOM 1450 C C . ALA A 1 181 ? 11.142 8.763 -10.110 1.00 91.25 181 ALA A C 1
ATOM 1452 O O . ALA A 1 181 ? 12.177 9.024 -9.492 1.00 91.25 181 ALA A O 1
ATOM 1453 N N . ARG A 1 182 ? 11.127 8.690 -11.451 1.00 92.12 182 ARG A N 1
ATOM 1454 C CA . ARG A 1 182 ? 12.345 8.822 -12.271 1.00 92.12 182 ARG A CA 1
ATOM 1455 C C . ARG A 1 182 ? 13.051 10.166 -12.095 1.00 92.12 182 ARG A C 1
ATOM 1457 O O . ARG A 1 182 ? 14.270 10.220 -12.226 1.00 92.12 182 ARG A O 1
ATOM 1464 N N . TYR A 1 183 ? 12.313 11.242 -11.809 1.00 91.56 183 TYR A N 1
ATOM 1465 C CA . TYR A 1 183 ? 12.884 12.587 -11.650 1.00 91.56 183 TYR A CA 1
ATOM 1466 C C . TYR A 1 183 ? 13.804 12.728 -10.429 1.00 91.56 183 TYR A C 1
ATOM 1468 O O . TYR A 1 183 ? 14.487 13.739 -10.287 1.00 91.56 183 TYR A O 1
ATOM 1476 N N . GLN A 1 184 ? 13.863 11.714 -9.563 1.00 90.25 184 GLN A N 1
ATOM 1477 C CA . GLN A 1 184 ? 14.847 11.638 -8.484 1.00 90.25 184 GLN A CA 1
ATOM 1478 C C . GLN A 1 184 ? 16.266 11.325 -8.994 1.00 90.25 184 GLN A C 1
ATOM 1480 O O . GLN A 1 184 ? 17.228 11.509 -8.248 1.00 90.25 184 GLN A O 1
ATOM 1485 N N . PHE A 1 185 ? 16.398 10.864 -10.242 1.00 93.38 185 PHE A N 1
ATOM 1486 C CA . PHE A 1 185 ? 17.654 10.450 -10.862 1.00 93.38 185 PHE A CA 1
ATOM 1487 C C . PHE A 1 185 ? 18.099 11.455 -11.927 1.00 93.38 185 PHE A C 1
ATOM 1489 O O . PHE A 1 185 ? 17.297 11.923 -12.737 1.00 93.38 185 PHE A O 1
ATOM 1496 N N . LYS A 1 186 ? 19.390 11.785 -11.934 1.00 92.94 186 LYS A N 1
ATOM 1497 C CA . LYS A 1 186 ? 19.984 12.823 -12.789 1.00 92.94 186 LYS A CA 1
ATOM 1498 C C . LYS A 1 186 ? 20.486 12.298 -14.130 1.00 92.94 186 LYS A C 1
ATOM 1500 O O . LYS A 1 186 ? 20.525 13.044 -15.101 1.00 92.94 186 LYS A O 1
ATOM 1505 N N . GLY A 1 187 ? 20.932 11.047 -14.179 1.00 93.50 187 GLY A N 1
ATOM 1506 C CA . GLY A 1 187 ? 21.555 10.429 -15.346 1.00 93.50 187 GLY A CA 1
ATOM 1507 C C . GLY A 1 187 ? 22.984 10.900 -15.624 1.00 93.50 187 GLY A C 1
ATOM 1508 O O . GLY A 1 187 ? 23.534 10.568 -16.671 1.00 93.50 187 GLY A O 1
ATOM 1509 N N . ASP A 1 188 ? 23.610 11.642 -14.705 1.00 93.44 188 ASP A N 1
ATOM 1510 C CA . ASP A 1 188 ? 24.960 12.213 -14.851 1.00 93.44 188 ASP A CA 1
ATOM 1511 C C . ASP A 1 188 ? 26.089 11.258 -14.409 1.00 93.44 188 ASP A C 1
ATOM 1513 O O . ASP A 1 188 ? 27.274 11.580 -14.517 1.00 93.44 188 ASP A O 1
ATOM 1517 N N . GLY A 1 189 ? 25.725 10.058 -13.945 1.00 90.12 189 GLY A N 1
ATOM 1518 C CA . GLY A 1 189 ? 26.638 9.060 -13.385 1.00 90.12 189 GLY A CA 1
ATOM 1519 C C . GLY A 1 189 ? 26.783 9.113 -11.859 1.00 90.12 189 GLY A C 1
ATOM 1520 O O . GLY A 1 189 ? 27.506 8.286 -11.310 1.00 90.12 189 GLY A O 1
ATOM 1521 N N . SER A 1 190 ? 26.100 10.038 -11.172 1.00 91.56 190 SER A N 1
ATOM 1522 C CA . SER A 1 190 ? 26.066 10.118 -9.701 1.00 91.56 190 SER A CA 1
ATOM 1523 C C . SER A 1 190 ? 24.882 9.387 -9.055 1.00 91.56 190 SER A C 1
ATOM 1525 O O . SER A 1 190 ? 24.808 9.297 -7.828 1.00 91.56 190 SER A O 1
ATOM 1527 N N . ASP A 1 191 ? 23.966 8.858 -9.867 1.00 91.38 191 ASP A N 1
ATOM 1528 C CA . ASP A 1 191 ? 22.775 8.165 -9.386 1.00 91.38 191 ASP A CA 1
ATOM 1529 C C . ASP A 1 191 ? 23.103 6.868 -8.628 1.00 91.38 191 ASP A C 1
ATOM 1531 O O . ASP A 1 191 ? 24.106 6.199 -8.910 1.00 91.38 191 ASP A O 1
ATOM 1535 N N . PRO A 1 192 ? 22.242 6.460 -7.675 1.00 90.75 192 PRO A N 1
ATOM 1536 C CA . PRO A 1 192 ? 22.369 5.166 -7.016 1.00 90.75 192 PRO A CA 1
ATOM 1537 C C . PRO A 1 192 ? 22.255 4.016 -8.025 1.00 90.75 192 PRO A C 1
ATOM 1539 O O . PRO A 1 192 ? 21.748 4.184 -9.127 1.00 90.75 192 PRO A O 1
ATOM 1542 N N . MET A 1 193 ? 22.659 2.807 -7.620 1.00 90.69 193 MET A N 1
ATOM 1543 C CA . MET A 1 193 ? 22.707 1.616 -8.492 1.00 90.69 193 MET A CA 1
ATOM 1544 C C . MET A 1 193 ? 21.380 1.263 -9.192 1.00 90.69 193 MET A C 1
ATOM 1546 O O . MET A 1 193 ? 21.387 0.527 -10.176 1.00 90.69 193 MET A O 1
ATOM 1550 N N . GLU A 1 194 ? 20.257 1.753 -8.673 1.00 90.50 194 GLU A N 1
ATOM 1551 C CA . GLU A 1 194 ? 18.902 1.532 -9.188 1.00 90.50 194 GLU A CA 1
ATOM 1552 C C . GLU A 1 194 ? 18.384 2.719 -10.015 1.00 90.50 194 GLU A C 1
ATOM 1554 O O . GLU A 1 194 ? 17.246 2.689 -10.461 1.00 90.50 194 GLU A O 1
ATOM 1559 N N . GLY A 1 195 ? 19.191 3.762 -10.232 1.00 93.81 195 GLY A N 1
ATOM 1560 C CA . GLY A 1 195 ? 18.780 4.963 -10.951 1.00 93.81 195 GLY A CA 1
ATOM 1561 C C . GLY A 1 195 ? 18.426 4.685 -12.410 1.00 93.81 195 GLY A C 1
ATOM 1562 O O . GLY A 1 195 ? 19.192 4.058 -13.142 1.00 93.81 195 GLY A O 1
ATOM 1563 N N . TYR A 1 196 ? 17.265 5.173 -12.835 1.00 95.75 196 TYR A N 1
ATOM 1564 C CA . TYR A 1 196 ? 16.721 4.974 -14.182 1.00 95.75 196 TYR A CA 1
ATOM 1565 C C . TYR A 1 196 ? 16.355 6.304 -14.852 1.00 95.75 196 TYR A C 1
ATOM 1567 O O . TYR A 1 196 ? 15.319 6.433 -15.506 1.00 95.75 196 TYR A O 1
ATOM 1575 N N . ALA A 1 197 ? 17.212 7.314 -14.683 1.00 95.31 197 ALA A N 1
ATOM 1576 C CA . ALA A 1 197 ? 17.043 8.616 -15.318 1.00 95.31 197 ALA A CA 1
ATOM 1577 C C . ALA A 1 197 ? 16.758 8.470 -16.821 1.00 95.31 197 ALA A C 1
ATOM 1579 O O . ALA A 1 197 ? 17.406 7.694 -17.520 1.00 95.31 197 ALA A O 1
ATOM 1580 N N . GLY A 1 198 ? 15.765 9.210 -17.313 1.00 94.44 198 GLY A N 1
ATOM 1581 C CA . GLY A 1 198 ? 15.403 9.228 -18.732 1.00 94.44 198 GLY A CA 1
ATOM 1582 C C . GLY A 1 198 ? 14.689 7.985 -19.274 1.00 94.44 198 GLY A C 1
ATOM 1583 O O . GLY A 1 198 ? 14.205 8.046 -20.401 1.00 94.44 198 GLY A O 1
ATOM 1584 N N . ILE A 1 199 ? 14.501 6.917 -18.491 1.00 9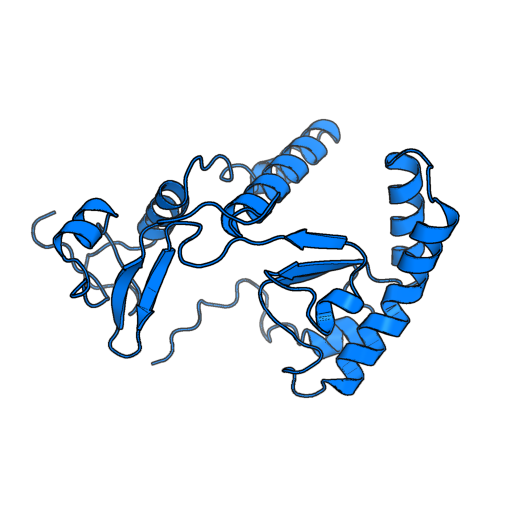6.56 199 ILE A N 1
ATOM 1585 C CA . ILE A 1 199 ? 13.725 5.748 -18.934 1.00 96.56 199 ILE A CA 1
ATOM 1586 C C . ILE A 1 199 ? 12.225 6.075 -19.008 1.00 96.56 199 ILE A C 1
ATOM 1588 O O . ILE A 1 199 ? 11.694 6.775 -18.143 1.00 96.56 199 ILE A O 1
ATOM 1592 N N . THR A 1 200 ? 11.555 5.581 -20.050 1.00 96.75 200 THR A N 1
ATOM 1593 C CA . THR A 1 200 ? 10.100 5.660 -20.293 1.00 96.75 200 THR A CA 1
ATOM 1594 C C . THR A 1 200 ? 9.540 4.259 -20.536 1.00 96.75 200 THR A C 1
ATOM 1596 O O . THR A 1 200 ? 10.313 3.321 -20.761 1.00 96.75 200 THR A O 1
ATOM 1599 N N . TYR A 1 201 ? 8.214 4.090 -20.510 1.00 97.81 201 TYR A N 1
ATOM 1600 C CA . TYR A 1 201 ? 7.632 2.795 -20.868 1.00 97.81 201 TYR A CA 1
ATOM 1601 C C . TYR A 1 201 ? 7.871 2.452 -22.334 1.00 97.81 201 TYR A C 1
ATOM 1603 O O . TYR A 1 201 ? 8.224 1.313 -22.617 1.00 97.81 201 TYR A O 1
ATOM 1611 N N . ASP A 1 202 ? 7.775 3.423 -23.242 1.00 97.88 202 ASP A N 1
ATOM 1612 C CA . ASP A 1 202 ? 8.021 3.198 -24.672 1.00 97.88 202 ASP A CA 1
ATOM 1613 C C . ASP A 1 202 ? 9.417 2.634 -24.940 1.00 97.88 202 ASP A C 1
ATOM 1615 O O . ASP A 1 202 ? 9.549 1.615 -25.614 1.00 97.88 202 ASP A O 1
ATOM 1619 N N . LEU A 1 203 ? 10.451 3.202 -24.310 1.00 96.81 203 LEU A N 1
ATOM 1620 C CA . LEU A 1 203 ? 11.806 2.665 -24.424 1.00 96.81 203 LEU A CA 1
ATOM 1621 C C . LEU A 1 203 ? 11.891 1.230 -23.882 1.00 96.81 203 LEU A C 1
ATOM 1623 O O . LEU A 1 203 ? 12.537 0.370 -24.477 1.00 96.81 203 LEU A O 1
ATOM 1627 N N . LEU A 1 204 ? 11.242 0.939 -22.751 1.00 98.12 204 LEU A N 1
ATOM 1628 C CA . LEU A 1 204 ? 11.242 -0.417 -22.198 1.00 98.12 204 LEU A CA 1
ATOM 1629 C C . LEU A 1 204 ? 10.472 -1.412 -23.080 1.00 98.12 204 LEU A C 1
ATOM 1631 O O . LEU A 1 204 ? 10.881 -2.570 -23.143 1.00 98.12 204 LEU A O 1
ATOM 1635 N N . ARG A 1 205 ? 9.413 -0.981 -23.779 1.00 98.12 205 ARG A N 1
ATOM 1636 C CA . ARG A 1 205 ? 8.700 -1.798 -24.777 1.00 98.12 205 ARG A CA 1
ATOM 1637 C C . ARG A 1 205 ? 9.594 -2.115 -25.967 1.00 98.12 205 ARG A C 1
ATOM 1639 O O . ARG A 1 205 ? 9.688 -3.276 -26.353 1.00 98.12 205 ARG A O 1
ATOM 1646 N N . GLU A 1 206 ? 10.299 -1.117 -26.499 1.00 98.19 206 GLU A N 1
ATOM 1647 C CA . GLU A 1 206 ? 11.249 -1.297 -27.607 1.00 98.19 206 GLU A CA 1
ATOM 1648 C C . GLU A 1 206 ? 12.377 -2.273 -27.247 1.00 98.19 206 GLU A C 1
ATOM 1650 O O . GLU A 1 206 ? 12.744 -3.138 -28.043 1.00 98.19 206 GLU A O 1
ATOM 1655 N N . LEU A 1 207 ? 12.905 -2.175 -26.024 1.00 97.69 207 LEU A N 1
ATOM 1656 C CA . LEU A 1 207 ? 13.938 -3.081 -25.512 1.00 97.69 207 LEU A CA 1
ATOM 1657 C C . LEU A 1 207 ? 13.396 -4.479 -25.163 1.00 97.69 207 LEU A C 1
ATOM 1659 O O . LEU A 1 207 ? 14.176 -5.424 -24.981 1.00 97.69 207 LEU A O 1
ATOM 1663 N N . GLY A 1 208 ? 12.075 -4.615 -25.035 1.00 97.38 208 GLY A N 1
ATOM 1664 C CA . GLY A 1 208 ? 11.383 -5.831 -24.635 1.00 97.38 208 GLY A CA 1
ATOM 1665 C C . GLY A 1 208 ? 11.970 -6.460 -23.368 1.00 97.38 208 GLY A C 1
ATOM 1666 O O . GLY A 1 208 ? 12.407 -5.794 -22.427 1.00 97.38 208 GLY A O 1
ATOM 1667 N N . ASN A 1 209 ? 12.050 -7.792 -23.359 1.00 96.19 209 ASN A N 1
ATOM 1668 C CA . ASN A 1 209 ? 12.572 -8.543 -22.214 1.00 96.19 209 ASN A CA 1
ATOM 1669 C C . ASN A 1 209 ? 14.082 -8.370 -21.979 1.00 96.19 209 ASN A C 1
ATOM 1671 O O . ASN A 1 209 ? 14.573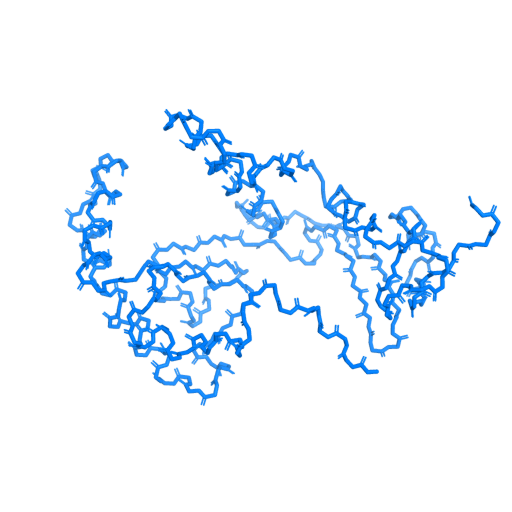 -8.766 -20.919 1.00 96.19 209 ASN A O 1
ATOM 1675 N N . THR A 1 210 ? 14.817 -7.771 -22.921 1.00 97.31 210 THR A N 1
ATOM 1676 C CA . THR A 1 210 ? 16.228 -7.416 -22.716 1.00 97.31 210 THR A CA 1
ATOM 1677 C C . THR A 1 210 ? 16.354 -6.229 -21.764 1.00 97.31 210 THR A C 1
ATOM 1679 O O . THR A 1 210 ? 17.296 -6.194 -20.971 1.00 97.31 210 THR A O 1
ATOM 1682 N N . GLY A 1 211 ? 15.401 -5.291 -21.780 1.00 97.00 211 GLY A N 1
ATOM 1683 C CA . GLY A 1 211 ? 15.386 -4.126 -20.895 1.00 97.00 211 GLY A CA 1
ATOM 1684 C C . GLY A 1 211 ? 16.700 -3.334 -20.885 1.00 97.00 211 GLY A C 1
ATOM 1685 O O . GLY A 1 211 ? 17.469 -3.349 -21.845 1.00 97.00 211 GLY A O 1
ATOM 1686 N N . VAL A 1 212 ? 16.984 -2.667 -19.765 1.00 96.81 212 VAL A N 1
ATOM 1687 C CA . VAL A 1 212 ? 18.196 -1.851 -19.571 1.00 96.81 212 VAL A CA 1
ATOM 1688 C C . VAL A 1 212 ? 18.840 -2.145 -18.218 1.00 96.81 212 VAL A C 1
ATOM 1690 O O . VAL A 1 212 ? 18.138 -2.376 -17.237 1.00 96.81 212 VAL A O 1
ATOM 1693 N N . GLN A 1 213 ? 20.172 -2.156 -18.134 1.00 96.50 213 GLN A N 1
ATOM 1694 C CA . GLN A 1 213 ? 20.863 -2.295 -16.848 1.00 96.50 213 GLN A CA 1
ATOM 1695 C C . GLN A 1 213 ? 21.024 -0.938 -16.153 1.00 96.50 213 GLN A C 1
ATOM 1697 O O . GLN A 1 213 ? 21.465 0.023 -16.777 1.00 96.50 213 GLN A O 1
ATOM 1702 N N . THR A 1 214 ? 20.702 -0.869 -14.860 1.00 95.56 214 THR A N 1
ATOM 1703 C CA . THR A 1 214 ? 20.880 0.327 -14.024 1.00 95.56 214 THR A CA 1
ATOM 1704 C C . THR A 1 214 ? 22.260 0.338 -13.329 1.00 95.56 214 THR A C 1
ATOM 1706 O O . THR A 1 214 ? 22.837 -0.733 -13.071 1.00 95.56 214 THR A O 1
ATOM 1709 N N . PRO A 1 215 ? 22.816 1.521 -12.989 1.00 94.88 215 PRO A N 1
ATOM 1710 C CA . PRO A 1 215 ? 22.259 2.857 -13.214 1.00 94.88 215 PRO A CA 1
ATOM 1711 C C . PRO A 1 215 ? 22.316 3.288 -14.683 1.00 94.88 215 PRO A C 1
ATOM 1713 O O . PRO A 1 215 ? 23.299 3.037 -15.377 1.00 94.88 215 PRO A O 1
ATOM 1716 N N . VAL A 1 216 ? 21.261 3.957 -15.140 1.00 94.56 216 VAL A N 1
ATOM 1717 C CA . VAL A 1 216 ? 21.186 4.533 -16.487 1.00 94.56 216 VAL A CA 1
ATOM 1718 C C . VAL A 1 216 ? 21.954 5.849 -16.519 1.00 94.56 216 VAL A C 1
ATOM 1720 O O . VAL A 1 216 ? 21.838 6.671 -15.611 1.00 94.56 216 VAL A O 1
ATOM 1723 N N . ARG A 1 217 ? 22.732 6.056 -17.584 1.00 93.31 217 ARG A N 1
ATOM 1724 C CA . ARG A 1 217 ? 23.445 7.307 -17.847 1.00 93.31 217 ARG A CA 1
ATOM 1725 C C . ARG A 1 217 ? 22.920 7.932 -19.131 1.00 93.31 217 ARG A C 1
ATOM 1727 O O . ARG A 1 217 ? 22.855 7.256 -20.154 1.00 93.31 217 ARG A O 1
ATOM 1734 N N . LEU A 1 218 ? 22.603 9.219 -19.074 1.00 91.19 218 LEU A N 1
ATOM 1735 C CA . LEU A 1 218 ? 22.235 9.999 -20.248 1.00 91.19 218 LEU A CA 1
ATOM 1736 C C . LEU A 1 218 ? 23.512 10.446 -20.959 1.00 91.19 218 LEU A C 1
ATOM 1738 O O . LEU A 1 218 ? 24.438 10.972 -20.335 1.00 91.19 218 LEU A O 1
ATOM 1742 N N . VAL A 1 219 ? 23.586 10.189 -22.262 1.00 86.50 219 VAL A N 1
ATOM 1743 C CA . VAL A 1 219 ? 24.727 10.554 -23.103 1.00 86.50 219 VAL A CA 1
ATOM 1744 C C . VAL A 1 219 ? 24.233 11.575 -24.121 1.00 86.50 219 VAL A C 1
ATOM 1746 O O . VAL A 1 219 ? 23.409 11.238 -24.960 1.00 86.50 219 VAL A O 1
ATOM 1749 N N . ASN A 1 220 ? 24.783 12.793 -24.052 1.00 75.56 220 ASN A N 1
ATOM 1750 C CA . ASN A 1 220 ? 24.464 13.961 -24.894 1.00 75.56 220 ASN A CA 1
ATOM 1751 C C . ASN A 1 220 ? 23.159 14.726 -24.588 1.00 75.56 220 ASN A C 1
ATOM 1753 O O . ASN A 1 220 ? 22.713 15.495 -25.437 1.00 75.56 220 ASN A O 1
ATOM 1757 N N . GLY A 1 221 ? 22.628 14.610 -23.366 1.00 57.12 221 GLY A N 1
ATOM 1758 C CA . GLY A 1 221 ? 21.367 15.261 -22.975 1.00 57.12 221 GLY A CA 1
ATOM 1759 C C . GLY A 1 221 ? 20.161 14.541 -23.553 1.00 57.12 221 GLY A C 1
ATOM 1760 O O . GLY A 1 221 ? 19.146 15.232 -23.778 1.00 57.12 221 GLY A O 1
#

Sequence (221 aa):
AYVRPPYPGRRPALNVDEAVRRGEVKTFWIGGCNPVLTTLRAEAMERALIERGAPVREALASTRGRPVGERVVAIVEAMKRGGMFVMAQDIYLTASAKHAHLVLPAAQWGEMNLTSINGERRLRLYERFMDPPGEAIPDWEIMARFGRRLRALYLEDRNPQMANRFLDYDWKSDEDVFIHARYQFKGDGSDPMEGYAGITYDLLRELGNTGVQTPVRLVNG

Secondary structure (DSSP, 8-state):
---PPPPSSPSSPP-HHHHHHTT--SEEEEES--HHHHSTTHHHHHHHHHHHHHHHHHHHHHTTTS-HHHHHHHHHHHHHTT--EEEEEESS--TTGGG-SEEEEBP-BTTB-EEEE-TT-EEEEE---SPPSTT-B-HHHHHHHHHHHHHHHHHHTT-HHHHGGG-S----SHHHHHHHHHTT--SSS-S-TT--TT--HHHHHHHGGG-EESSP--S--

pLDDT: mean 94.05, std 8.34, range [40.06, 98.5]